Protein AF-A0A7S3C9I4-F1 (afdb_monomer)

Solvent-accessible surface area (backbone atoms only — not comparable to full-atom values): 15605 Å² total; per-residue (Å²): 110,70,69,63,50,53,54,54,49,58,60,54,76,64,60,83,75,79,54,75,60,57,63,51,52,52,49,52,51,54,49,52,49,49,53,49,52,52,53,46,49,57,58,53,70,69,51,86,83,74,76,85,68,88,78,73,89,72,88,67,82,63,91,88,49,62,46,83,73,80,54,86,83,58,37,64,58,43,77,75,47,86,50,69,74,57,36,81,54,50,62,53,38,50,64,55,55,51,51,28,50,52,38,35,51,53,53,52,49,52,44,51,51,40,47,74,75,73,32,88,49,51,78,37,49,70,32,48,62,56,29,55,46,24,52,51,33,26,60,46,8,50,58,45,40,52,53,27,60,70,43,73,63,39,62,69,60,42,54,24,51,29,48,62,17,42,52,30,41,34,42,51,42,22,48,39,53,48,49,55,53,48,30,60,72,72,28,46,92,76,51,45,65,64,84,32,55,54,44,42,50,51,50,42,52,51,49,51,49,27,43,33,69,39,23,16,26,50,56,14,38,56,34,41,46,29,47,23,52,24,41,47,24,48,67,60,57,57,55,69,83,80,31,49,94,84,45,45,65,59,54,48,52,53,38,50,51,51,20,53,51,38,34,49,51,32,61,45,54,46,43,50,50,54,50,48,57,58,51,53,50,62,56,54,68,71,74,105

Structure (mmCIF, N/CA/C/O backbone):
data_AF-A0A7S3C9I4-F1
#
_entry.id   AF-A0A7S3C9I4-F1
#
loop_
_atom_site.group_PDB
_atom_site.id
_atom_site.type_symbol
_atom_site.label_atom_id
_atom_site.label_alt_id
_atom_site.label_comp_id
_atom_site.label_asym_id
_atom_site.label_entity_id
_atom_site.label_seq_id
_atom_site.pdbx_PDB_ins_code
_atom_site.Cartn_x
_atom_site.Cartn_y
_atom_site.Cartn_z
_atom_site.occupancy
_atom_site.B_iso_or_equiv
_atom_site.auth_seq_id
_atom_site.auth_comp_id
_atom_site.auth_asym_id
_atom_site.auth_atom_id
_atom_site.pdbx_PDB_model_num
ATOM 1 N N . LEU A 1 1 ? -45.790 -23.220 0.152 1.00 51.06 1 LEU A N 1
ATOM 2 C CA . LEU A 1 1 ? -46.347 -22.692 -1.120 1.00 51.06 1 LEU A CA 1
ATOM 3 C C . LEU A 1 1 ? -47.281 -21.497 -0.903 1.00 51.06 1 LEU A C 1
ATOM 5 O O . LEU A 1 1 ? -47.009 -20.461 -1.491 1.00 51.06 1 LEU A O 1
ATOM 9 N N . LYS A 1 2 ? -48.281 -21.565 -0.008 1.00 53.03 2 LYS A N 1
ATOM 10 C CA . LYS A 1 2 ? -49.163 -20.423 0.329 1.00 53.03 2 LYS A CA 1
ATOM 11 C C . LYS A 1 2 ? -48.414 -19.192 0.892 1.00 53.03 2 LYS A C 1
ATOM 13 O O . LYS A 1 2 ? -48.570 -18.100 0.366 1.00 53.03 2 LYS A O 1
ATOM 18 N N . ALA A 1 3 ? -47.457 -19.403 1.803 1.00 5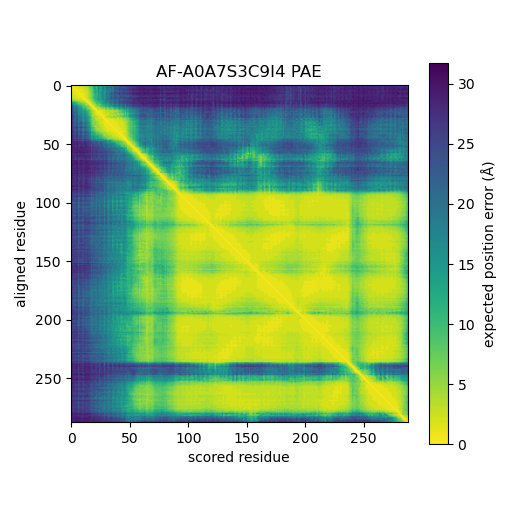0.97 3 ALA A N 1
ATOM 19 C CA . ALA A 1 3 ? -46.604 -18.333 2.350 1.00 50.97 3 ALA A CA 1
ATOM 20 C C . ALA A 1 3 ? -45.667 -17.664 1.314 1.00 50.97 3 ALA A C 1
ATOM 22 O O . ALA A 1 3 ? -45.357 -16.481 1.415 1.00 50.97 3 ALA A O 1
ATOM 23 N N . ALA A 1 4 ? -45.239 -18.399 0.279 1.00 50.09 4 ALA A N 1
ATOM 24 C CA . ALA A 1 4 ? -44.423 -17.838 -0.804 1.00 50.09 4 ALA A CA 1
ATOM 25 C C . ALA A 1 4 ? -45.262 -16.991 -1.777 1.00 50.09 4 ALA A C 1
ATOM 27 O O . ALA A 1 4 ? -44.740 -16.085 -2.423 1.00 50.09 4 ALA A O 1
ATOM 28 N N . TRP A 1 5 ? -46.565 -17.275 -1.864 1.00 63.97 5 TRP A N 1
ATOM 29 C CA . TRP A 1 5 ? -47.509 -16.510 -2.670 1.00 63.97 5 TRP A CA 1
ATOM 30 C C . TRP A 1 5 ? -47.945 -15.227 -1.949 1.00 63.97 5 TRP A C 1
ATOM 32 O O . TRP A 1 5 ? -47.942 -14.158 -2.552 1.00 63.97 5 TRP A O 1
ATOM 42 N N . GLU A 1 6 ? -48.184 -15.304 -0.637 1.00 66.38 6 GLU A N 1
ATOM 43 C CA . GLU A 1 6 ? -48.498 -14.145 0.215 1.00 66.38 6 GLU A CA 1
ATOM 44 C C . GLU A 1 6 ? -47.314 -13.160 0.308 1.00 66.38 6 GLU A C 1
ATOM 46 O O . GLU A 1 6 ? -47.509 -11.951 0.204 1.00 66.38 6 GLU A O 1
ATOM 51 N N . CYS A 1 7 ? -46.067 -13.651 0.349 1.00 53.28 7 CYS A N 1
ATOM 52 C CA . CYS A 1 7 ? -44.871 -12.798 0.289 1.00 53.28 7 CYS A CA 1
ATOM 53 C C . CYS A 1 7 ? -44.711 -12.083 -1.073 1.00 53.28 7 CYS A C 1
ATOM 55 O O . CYS A 1 7 ? -44.274 -10.934 -1.137 1.00 53.28 7 CYS A O 1
ATOM 57 N N . ARG A 1 8 ? -45.127 -12.722 -2.177 1.00 54.25 8 ARG A N 1
ATOM 58 C CA . ARG A 1 8 ? -45.105 -12.120 -3.525 1.00 54.25 8 ARG A CA 1
ATOM 59 C C . ARG A 1 8 ? -46.224 -11.101 -3.749 1.00 54.25 8 ARG A C 1
ATOM 61 O O . ARG A 1 8 ? -46.030 -10.177 -4.536 1.00 54.25 8 ARG A O 1
ATOM 68 N N . ALA A 1 9 ? -47.366 -11.267 -3.081 1.00 57.97 9 ALA A N 1
ATOM 69 C CA . ALA A 1 9 ? -48.469 -10.310 -3.106 1.00 57.97 9 ALA A CA 1
ATOM 70 C C . ALA A 1 9 ? -48.125 -9.044 -2.299 1.00 57.97 9 ALA A C 1
ATOM 72 O O . ALA A 1 9 ? -48.267 -7.940 -2.821 1.00 57.97 9 ALA A O 1
ATOM 73 N N . ALA A 1 10 ? -47.525 -9.200 -1.111 1.00 55.03 10 ALA A N 1
ATOM 74 C CA . ALA A 1 10 ? -47.060 -8.079 -0.287 1.00 55.03 10 ALA A CA 1
ATOM 75 C C . ALA A 1 10 ? -45.953 -7.241 -0.967 1.00 55.03 10 ALA A C 1
ATOM 77 O O . ALA A 1 10 ? -45.909 -6.021 -0.826 1.00 55.03 10 ALA A O 1
ATOM 78 N N . LEU A 1 11 ? -45.086 -7.871 -1.771 1.00 52.16 11 LEU A N 1
ATOM 79 C CA . LEU A 1 11 ? -44.064 -7.166 -2.561 1.00 52.16 11 LEU A CA 1
ATOM 80 C C . LEU A 1 11 ? -44.622 -6.444 -3.804 1.00 52.16 11 LEU A C 1
ATOM 82 O O . LEU A 1 11 ? -43.936 -5.584 -4.353 1.00 52.16 11 LEU A O 1
ATOM 86 N N . ARG A 1 12 ? -45.844 -6.765 -4.256 1.00 52.62 12 ARG A N 1
ATOM 87 C CA . ARG A 1 12 ? -46.514 -6.059 -5.365 1.00 52.62 12 ARG A CA 1
ATOM 88 C C . ARG A 1 12 ? -47.345 -4.868 -4.898 1.00 52.62 12 ARG A C 1
ATOM 90 O O . ARG A 1 12 ? -47.402 -3.885 -5.628 1.00 52.62 12 ARG A O 1
ATOM 97 N N . GLU A 1 13 ? -47.926 -4.916 -3.700 1.00 50.62 13 GLU A N 1
ATOM 98 C CA . GLU A 1 13 ? -48.642 -3.765 -3.121 1.00 50.62 13 GLU A CA 1
ATOM 99 C C . GLU A 1 13 ? -47.699 -2.636 -2.673 1.00 50.62 13 GLU A C 1
ATOM 101 O O . GLU A 1 13 ? -48.099 -1.476 -2.649 1.00 50.62 13 GLU A O 1
ATOM 106 N N . HIS A 1 14 ? -46.417 -2.935 -2.437 1.00 48.84 14 HIS A N 1
ATOM 107 C CA . HIS A 1 14 ? -45.359 -1.933 -2.235 1.00 48.84 14 HIS A CA 1
ATOM 108 C C . HIS A 1 14 ? -44.575 -1.586 -3.514 1.00 48.84 14 HIS A C 1
ATOM 110 O O . HIS A 1 14 ? -43.444 -1.093 -3.461 1.00 48.84 14 HIS A O 1
ATOM 116 N N . GLY A 1 15 ? -45.175 -1.827 -4.683 1.00 46.31 15 GLY A N 1
ATOM 117 C CA . GLY A 1 15 ? -44.656 -1.347 -5.955 1.00 46.31 15 GLY A CA 1
ATOM 118 C C . GLY A 1 15 ? -44.616 0.183 -6.008 1.00 46.31 15 GLY A C 1
ATOM 119 O O . GLY A 1 15 ? -45.597 0.851 -5.716 1.00 46.31 15 GLY A O 1
ATOM 120 N N . THR A 1 16 ? -43.464 0.697 -6.442 1.00 48.56 16 THR A N 1
ATOM 121 C CA . THR A 1 16 ? -43.188 2.078 -6.881 1.00 48.56 16 THR A CA 1
ATOM 122 C C . THR A 1 16 ? -42.970 3.152 -5.815 1.00 48.56 16 THR A C 1
ATOM 124 O O . THR A 1 16 ? -43.562 4.219 -5.866 1.00 48.56 16 THR A O 1
ATOM 127 N N . LEU A 1 17 ? -41.984 2.940 -4.944 1.00 46.75 17 LEU A N 1
ATOM 128 C CA . LEU A 1 17 ? -41.119 4.024 -4.454 1.00 46.75 17 LEU A CA 1
ATOM 129 C C . LEU A 1 17 ? -39.650 3.570 -4.516 1.00 46.75 17 LEU A C 1
ATOM 131 O O . LEU A 1 17 ? -38.905 3.633 -3.543 1.00 46.75 17 LEU A O 1
ATOM 135 N N . VAL A 1 18 ? -39.200 3.109 -5.691 1.00 49.69 18 VAL A N 1
ATOM 136 C CA . VAL A 1 18 ? -37.772 3.241 -6.010 1.00 49.69 18 VAL A CA 1
ATOM 137 C C . VAL A 1 18 ? -37.566 4.736 -6.193 1.00 49.69 18 VAL A C 1
ATOM 139 O O . VAL A 1 18 ? -37.950 5.300 -7.215 1.00 49.69 18 VAL A O 1
ATOM 142 N N . ALA A 1 19 ? -37.100 5.381 -5.124 1.00 50.28 19 ALA A N 1
ATOM 143 C CA . ALA A 1 19 ? -36.935 6.819 -5.052 1.00 50.28 19 ALA A CA 1
ATOM 144 C C . ALA A 1 19 ? -36.232 7.326 -6.329 1.00 50.28 19 ALA A C 1
ATOM 146 O O . ALA A 1 19 ? -35.161 6.805 -6.660 1.00 50.28 19 ALA A O 1
ATOM 147 N N . PRO A 1 20 ? -36.767 8.358 -7.011 1.00 50.12 20 PRO A N 1
ATOM 148 C CA . PRO A 1 20 ? -36.116 9.010 -8.155 1.00 50.12 20 PRO A CA 1
ATOM 149 C C . PRO A 1 20 ? -34.654 9.407 -7.876 1.00 50.12 20 PRO A C 1
ATOM 151 O O . PRO A 1 20 ? -33.852 9.560 -8.792 1.00 50.12 20 PRO A O 1
ATOM 154 N N . GLY A 1 21 ? -34.287 9.515 -6.594 1.00 49.75 21 GLY A N 1
ATOM 155 C CA . GLY A 1 21 ? -32.929 9.767 -6.137 1.00 49.75 21 GLY A CA 1
ATOM 156 C C . GLY A 1 21 ? -31.917 8.649 -6.407 1.00 49.75 21 GLY A C 1
ATOM 157 O O . GLY A 1 21 ? -30.752 8.972 -6.577 1.00 49.75 21 GLY A O 1
ATOM 158 N N . LEU A 1 22 ? -32.284 7.361 -6.491 1.00 42.56 22 LEU A N 1
ATOM 159 C CA . LEU A 1 22 ? -31.268 6.302 -6.655 1.00 42.56 22 LEU A CA 1
ATOM 160 C C . LEU A 1 22 ? -30.670 6.295 -8.070 1.00 42.56 22 LEU A C 1
ATOM 162 O O . LEU A 1 22 ? -29.460 6.153 -8.227 1.00 42.56 22 LEU A O 1
ATOM 166 N N . ALA A 1 23 ? -31.503 6.507 -9.093 1.00 50.88 23 ALA A N 1
ATOM 167 C CA . ALA A 1 23 ? -31.042 6.638 -10.474 1.00 50.88 23 ALA A CA 1
ATOM 168 C C . ALA A 1 23 ? -30.217 7.919 -10.672 1.00 50.88 23 ALA A C 1
ATOM 170 O O . ALA A 1 23 ? -29.171 7.862 -11.311 1.00 50.88 23 ALA A O 1
ATOM 171 N N . ALA A 1 24 ? -30.633 9.036 -10.060 1.00 48.31 24 ALA A N 1
ATOM 172 C CA . ALA A 1 24 ? -29.875 10.287 -10.072 1.00 48.31 24 ALA A CA 1
ATOM 173 C C . ALA A 1 24 ? -28.508 10.140 -9.378 1.00 48.31 24 ALA A C 1
ATOM 175 O O . ALA A 1 24 ? -27.490 10.523 -9.943 1.00 48.31 24 ALA A O 1
ATOM 176 N N . VAL A 1 25 ? -28.461 9.483 -8.211 1.00 50.75 25 VAL A N 1
ATOM 177 C CA . VAL A 1 25 ? -27.211 9.203 -7.483 1.00 50.75 25 VAL A CA 1
ATOM 178 C C . VAL A 1 25 ? -26.300 8.257 -8.273 1.00 50.75 25 VAL A C 1
ATOM 180 O O . VAL A 1 25 ? -25.092 8.470 -8.315 1.00 50.75 25 VAL A O 1
ATOM 183 N N . MET A 1 26 ? -26.838 7.225 -8.934 1.00 43.16 26 MET A N 1
ATOM 184 C CA . MET A 1 26 ? -26.022 6.348 -9.786 1.00 43.16 26 MET A CA 1
ATOM 185 C C . MET A 1 26 ? -25.507 7.067 -11.041 1.00 43.16 26 MET A C 1
ATOM 187 O O . MET A 1 26 ? -24.361 6.839 -11.433 1.00 43.16 26 MET A O 1
ATOM 191 N N . MET A 1 27 ? -26.307 7.959 -11.637 1.00 58.28 27 MET A N 1
ATOM 192 C CA . MET A 1 27 ? -25.869 8.814 -12.744 1.00 58.28 27 MET A CA 1
ATOM 193 C C . MET A 1 27 ? -24.712 9.724 -12.316 1.00 58.28 27 MET A C 1
ATOM 195 O O . MET A 1 27 ? -23.663 9.679 -12.960 1.00 58.28 27 MET A O 1
ATOM 199 N N . ASP A 1 28 ? -24.843 10.428 -11.188 1.00 67.12 28 ASP A N 1
ATOM 200 C CA . ASP A 1 28 ? -23.794 11.300 -10.637 1.00 67.12 28 ASP A CA 1
ATOM 201 C C . ASP A 1 28 ? -22.492 10.538 -10.372 1.00 67.12 28 ASP A C 1
ATOM 203 O O . ASP A 1 28 ? -21.405 10.997 -10.724 1.00 67.12 28 ASP A O 1
ATOM 207 N N . VAL A 1 29 ? -22.579 9.327 -9.812 1.00 50.62 29 VAL A N 1
ATOM 208 C CA . VAL A 1 29 ? -21.395 8.491 -9.564 1.00 50.62 29 VAL A CA 1
ATOM 209 C C . VAL A 1 29 ? -20.727 8.073 -10.877 1.00 50.62 29 VAL A C 1
ATOM 211 O O . VAL A 1 29 ? -19.501 8.127 -10.985 1.00 50.62 29 VAL A O 1
ATOM 214 N N . THR A 1 30 ? -21.496 7.686 -11.901 1.00 55.47 30 THR A N 1
ATOM 215 C CA . THR A 1 30 ? -20.919 7.311 -13.206 1.00 55.47 30 THR A CA 1
ATOM 216 C C . THR A 1 30 ? -20.325 8.491 -13.972 1.00 55.47 30 THR A C 1
ATOM 218 O O . THR A 1 30 ? -19.357 8.312 -14.717 1.00 55.47 30 THR A O 1
ATOM 221 N N . GLU A 1 31 ? -20.875 9.691 -13.814 1.00 66.88 31 GLU A N 1
ATOM 222 C CA . GLU A 1 31 ? -20.357 10.907 -14.435 1.00 66.88 31 GLU A CA 1
ATOM 223 C C . GLU A 1 31 ? -19.096 11.405 -13.718 1.00 66.88 31 GLU A C 1
ATOM 225 O O . GLU A 1 31 ? -18.082 11.650 -14.373 1.00 66.88 31 GLU A O 1
ATOM 230 N N . ALA A 1 32 ? -19.083 11.390 -12.381 1.00 55.00 32 ALA A N 1
ATOM 231 C CA . ALA A 1 32 ? -17.894 11.660 -11.573 1.00 55.00 32 ALA A CA 1
ATOM 232 C C . ALA A 1 32 ? -16.757 10.662 -11.854 1.00 55.00 32 ALA A C 1
ATOM 234 O O . ALA A 1 32 ? -15.591 11.051 -11.982 1.00 55.00 32 ALA A O 1
ATOM 235 N N . ALA A 1 33 ? -17.082 9.374 -12.013 1.00 47.84 33 ALA A N 1
ATOM 236 C CA . ALA A 1 33 ? -16.116 8.348 -12.393 1.00 47.84 33 ALA A CA 1
ATOM 237 C C . ALA A 1 33 ? -15.554 8.589 -13.802 1.00 47.84 33 ALA A C 1
ATOM 239 O O . ALA A 1 33 ? -14.340 8.514 -13.995 1.00 47.84 33 ALA A O 1
ATOM 240 N N . ARG A 1 34 ? -16.398 8.943 -14.784 1.00 59.09 34 ARG A N 1
ATOM 241 C CA . ARG A 1 34 ? -15.948 9.293 -16.144 1.00 59.09 34 ARG A CA 1
ATOM 242 C C . ARG A 1 34 ? -15.064 10.538 -16.161 1.00 59.09 34 ARG A C 1
ATOM 244 O O . ARG A 1 34 ? -14.016 10.509 -16.801 1.00 59.09 34 ARG A O 1
ATOM 251 N N . ALA A 1 35 ? -15.442 11.592 -15.440 1.00 63.91 35 ALA A N 1
ATOM 252 C CA . ALA A 1 35 ? -14.654 12.818 -15.330 1.00 63.91 35 ALA A CA 1
ATOM 253 C C . ALA A 1 35 ? -13.288 12.550 -14.681 1.00 63.91 35 ALA A C 1
ATOM 255 O O . ALA A 1 35 ? -12.258 13.014 -15.171 1.00 63.91 35 ALA A O 1
ATOM 256 N N . THR A 1 36 ? -13.263 11.719 -13.638 1.00 55.59 36 THR A N 1
ATOM 257 C CA . THR A 1 36 ? -12.028 11.303 -12.967 1.00 55.59 36 THR A CA 1
ATOM 258 C C . THR A 1 36 ? -11.151 10.470 -13.903 1.00 55.59 36 THR A C 1
ATOM 260 O O . THR A 1 36 ? -9.968 10.755 -14.040 1.00 55.59 36 THR A O 1
ATOM 263 N N . MET A 1 37 ? -11.716 9.500 -14.626 1.00 51.31 37 MET A N 1
ATOM 264 C CA . MET A 1 37 ? -10.983 8.705 -15.620 1.00 51.31 37 MET A CA 1
ATOM 265 C C . MET A 1 37 ? -10.433 9.559 -16.769 1.00 51.31 37 MET A C 1
ATOM 267 O O . MET A 1 37 ? -9.322 9.313 -17.235 1.00 51.31 37 MET A O 1
ATOM 271 N N . ALA A 1 38 ? -11.165 10.584 -17.211 1.00 63.91 38 ALA A N 1
ATOM 272 C CA . ALA A 1 38 ? -10.693 11.531 -18.219 1.00 63.91 38 ALA A CA 1
ATOM 273 C C . ALA A 1 38 ? -9.540 12.406 -17.696 1.00 63.91 38 ALA A C 1
ATOM 275 O O . ALA A 1 38 ? -8.531 12.568 -18.384 1.00 63.91 38 ALA A O 1
ATOM 276 N N . ALA A 1 39 ? -9.642 12.910 -16.462 1.00 62.59 39 ALA A N 1
ATOM 277 C CA . ALA A 1 39 ? -8.569 13.663 -15.814 1.00 62.59 39 ALA A CA 1
ATOM 278 C C . ALA A 1 39 ? -7.311 12.800 -15.626 1.00 62.59 39 ALA A C 1
ATOM 280 O O . ALA A 1 39 ? -6.207 13.218 -15.974 1.00 62.59 39 ALA A O 1
ATOM 281 N N . LEU A 1 40 ? -7.486 11.559 -15.169 1.00 52.31 40 LEU A N 1
ATOM 282 C CA . LEU A 1 40 ? -6.410 10.581 -15.040 1.00 52.31 40 LEU A CA 1
ATOM 283 C C . LEU A 1 40 ? -5.777 10.251 -16.388 1.00 52.31 40 LEU A C 1
ATOM 285 O O . LEU A 1 40 ? -4.559 10.190 -16.478 1.00 52.31 40 LEU A O 1
ATOM 289 N N . ARG A 1 41 ? -6.568 10.092 -17.454 1.00 58.97 41 ARG A N 1
ATOM 290 C CA . ARG A 1 41 ? -6.046 9.858 -18.807 1.00 58.97 41 ARG A CA 1
ATOM 291 C C . ARG A 1 41 ? -5.125 10.990 -19.261 1.00 58.97 41 ARG A C 1
ATOM 293 O O . ARG A 1 41 ? -4.080 10.704 -19.834 1.00 58.97 41 ARG A O 1
ATOM 300 N N . ASN A 1 42 ? -5.478 12.242 -18.978 1.00 66.00 42 ASN A N 1
ATOM 301 C CA . ASN A 1 42 ? -4.630 13.393 -19.294 1.00 66.00 42 ASN A CA 1
ATOM 302 C C . ASN A 1 42 ? -3.352 13.410 -18.445 1.00 66.00 42 ASN A C 1
ATOM 304 O O . ASN A 1 42 ? -2.276 13.658 -18.977 1.00 66.00 42 ASN A O 1
ATOM 308 N N . ILE A 1 43 ? -3.441 13.076 -17.154 1.00 55.22 43 ILE A N 1
ATOM 309 C CA . ILE A 1 43 ? -2.269 12.952 -16.271 1.00 55.22 43 ILE A CA 1
ATOM 310 C C . ILE A 1 43 ? -1.344 11.820 -16.745 1.00 55.22 43 ILE A C 1
ATOM 312 O O . ILE A 1 43 ? -0.132 11.998 -16.825 1.00 55.22 43 ILE A O 1
ATOM 316 N N . PHE A 1 44 ? -1.903 10.668 -17.113 1.00 47.50 44 PHE A N 1
ATOM 317 C CA . PHE A 1 44 ? -1.138 9.515 -17.583 1.00 47.50 44 PHE A CA 1
ATOM 318 C C . PHE A 1 44 ? -0.550 9.723 -18.978 1.00 47.50 44 PHE A C 1
ATOM 320 O O . PHE A 1 44 ? 0.532 9.214 -19.248 1.00 47.50 44 PHE A O 1
ATOM 327 N N . ALA A 1 45 ? -1.197 10.510 -19.841 1.00 56.03 45 ALA A N 1
ATOM 328 C CA . ALA A 1 45 ? -0.634 10.905 -21.131 1.00 56.03 45 ALA A CA 1
ATOM 329 C C . ALA A 1 45 ? 0.612 11.803 -20.993 1.00 56.03 45 ALA A C 1
ATOM 331 O O . ALA A 1 45 ? 1.424 11.857 -21.911 1.00 56.03 45 ALA A O 1
ATOM 332 N N . LEU A 1 46 ? 0.787 12.477 -19.850 1.00 47.97 46 LEU A N 1
ATOM 333 C CA . LEU A 1 46 ? 1.970 13.294 -19.556 1.00 47.97 46 LEU A CA 1
ATOM 334 C C . LEU A 1 46 ? 3.157 12.475 -19.024 1.00 47.97 46 LEU A C 1
ATOM 336 O O . LEU A 1 46 ? 4.264 13.008 -18.924 1.00 47.97 46 LEU A O 1
ATOM 340 N N . LEU A 1 47 ? 2.961 11.197 -18.682 1.00 42.50 47 LEU A N 1
ATOM 341 C CA . LEU A 1 47 ? 4.042 10.315 -18.253 1.00 42.50 47 LEU A CA 1
ATOM 342 C C . LEU A 1 47 ? 4.629 9.609 -19.483 1.00 42.50 47 LEU A C 1
ATOM 344 O O . LEU A 1 47 ? 3.950 8.774 -20.080 1.00 42.50 47 LEU A O 1
ATOM 348 N N . PRO A 1 48 ? 5.882 9.897 -19.880 1.00 42.72 48 PRO A N 1
ATOM 349 C CA . PRO A 1 48 ? 6.485 9.238 -21.028 1.00 42.72 48 PRO A CA 1
ATOM 350 C C . PRO A 1 48 ? 6.558 7.723 -20.785 1.00 42.72 48 PRO A C 1
ATOM 352 O O . PRO A 1 48 ? 7.171 7.242 -19.824 1.00 42.72 48 PRO A O 1
ATOM 355 N N . TYR A 1 49 ? 5.898 6.967 -21.660 1.00 41.16 49 TYR A N 1
ATOM 356 C CA . TYR A 1 49 ? 6.075 5.528 -21.803 1.00 41.16 49 TYR A CA 1
ATOM 357 C C . TYR A 1 49 ? 7.238 5.320 -22.775 1.00 41.16 49 TYR A C 1
ATOM 359 O O . TYR A 1 49 ? 7.061 5.411 -23.988 1.00 41.16 49 TYR A O 1
ATOM 367 N N . ARG A 1 50 ? 8.451 5.142 -22.242 1.00 43.94 50 ARG A N 1
ATOM 368 C CA . ARG A 1 50 ? 9.612 4.740 -23.041 1.00 43.94 50 ARG A CA 1
ATOM 369 C C . ARG A 1 50 ? 9.587 3.215 -23.121 1.00 43.94 50 ARG A C 1
ATOM 371 O O . ARG A 1 50 ? 9.529 2.564 -22.079 1.00 43.94 50 ARG A O 1
ATOM 378 N N . LEU A 1 51 ? 9.566 2.669 -24.337 1.00 43.09 51 LEU A N 1
ATOM 379 C CA . LEU A 1 51 ? 9.891 1.260 -24.563 1.00 43.09 51 LEU A CA 1
ATOM 380 C C . LEU A 1 51 ? 11.308 1.041 -24.021 1.00 43.09 51 LEU A C 1
ATOM 382 O O . LEU A 1 51 ? 12.164 1.898 -24.236 1.00 43.09 51 LEU A O 1
ATOM 386 N N . ALA A 1 52 ? 11.509 -0.029 -23.253 1.00 43.50 52 ALA A N 1
ATOM 387 C CA . ALA A 1 52 ? 12.799 -0.340 -22.651 1.00 43.50 52 ALA A CA 1
ATOM 388 C C . ALA A 1 52 ? 13.868 -0.411 -23.755 1.00 43.50 52 ALA A C 1
ATOM 390 O O . ALA A 1 52 ? 13.804 -1.274 -24.628 1.00 43.50 52 ALA A O 1
ATOM 391 N N . GLU A 1 53 ? 14.798 0.545 -23.754 1.00 45.78 53 GLU A N 1
ATOM 392 C CA . GLU A 1 53 ? 16.065 0.420 -24.478 1.00 45.78 53 GLU A CA 1
ATOM 393 C C . GLU A 1 53 ? 16.857 -0.747 -23.862 1.00 45.78 53 GLU A C 1
ATOM 395 O O . GLU A 1 53 ? 16.596 -1.122 -22.716 1.00 45.78 53 GLU A O 1
ATOM 400 N N . GLU A 1 54 ? 17.774 -1.347 -24.632 1.00 47.62 54 GLU A N 1
ATOM 401 C CA . GLU A 1 54 ? 18.578 -2.502 -24.204 1.00 47.62 54 GLU A CA 1
ATOM 402 C C . GLU A 1 54 ? 19.136 -2.305 -22.786 1.00 47.62 54 GLU A C 1
ATOM 404 O O . GLU A 1 54 ? 19.806 -1.310 -22.498 1.00 47.62 54 GLU A O 1
ATOM 409 N N . GLU A 1 55 ? 18.816 -3.242 -21.886 1.00 52.34 55 GLU A N 1
ATOM 410 C CA . GLU A 1 55 ? 19.220 -3.149 -20.486 1.00 52.34 55 GLU A CA 1
ATOM 411 C C . GLU A 1 55 ? 20.753 -3.189 -20.364 1.00 52.34 55 GLU A C 1
ATOM 413 O O . GLU A 1 55 ? 21.396 -4.071 -20.946 1.00 52.34 55 GLU A O 1
ATOM 418 N N . PRO A 1 56 ? 21.365 -2.283 -19.584 1.00 51.72 56 PRO A N 1
ATOM 419 C CA . PRO A 1 56 ? 22.788 -2.358 -19.296 1.00 51.72 56 PRO A CA 1
ATOM 420 C C . PRO A 1 56 ? 23.119 -3.630 -18.485 1.00 51.72 56 PRO A C 1
ATOM 422 O O . PRO A 1 56 ? 22.246 -4.242 -17.859 1.00 51.72 56 PRO A O 1
ATOM 425 N N . PRO A 1 57 ? 24.392 -4.062 -18.477 1.00 53.88 57 PRO A N 1
ATOM 426 C CA . PRO A 1 57 ? 24.810 -5.270 -17.774 1.00 53.88 57 PRO A CA 1
ATOM 427 C C . PRO A 1 57 ? 24.524 -5.176 -16.266 1.00 53.88 57 PRO A C 1
ATOM 429 O O . PRO A 1 57 ? 25.058 -4.321 -15.561 1.00 53.88 57 PRO A O 1
ATOM 432 N N . ARG A 1 58 ? 23.687 -6.096 -15.771 1.00 55.38 58 ARG A N 1
ATOM 433 C CA . ARG A 1 58 ? 23.184 -6.132 -14.389 1.00 55.38 58 ARG A CA 1
ATOM 434 C C . ARG A 1 58 ? 24.314 -6.427 -13.385 1.00 55.38 58 ARG A C 1
ATOM 436 O O . ARG A 1 58 ? 24.969 -7.463 -13.488 1.00 55.38 58 ARG A O 1
ATOM 443 N N . LYS A 1 59 ? 24.500 -5.569 -12.368 1.00 60.53 59 LYS A N 1
ATOM 444 C CA . LYS A 1 59 ? 25.446 -5.809 -11.250 1.00 60.53 59 LYS A CA 1
ATOM 445 C C . LYS A 1 59 ? 24.948 -6.884 -10.277 1.00 60.53 59 LYS A C 1
ATOM 447 O O . LYS A 1 59 ? 25.750 -7.658 -9.758 1.00 60.53 59 LYS A O 1
ATOM 452 N N . TYR A 1 60 ? 23.635 -6.958 -10.046 1.00 58.44 60 TYR A N 1
ATOM 453 C CA . TYR A 1 60 ? 22.996 -7.995 -9.234 1.00 58.44 60 TYR A CA 1
ATOM 454 C C . TYR A 1 60 ? 21.880 -8.690 -10.025 1.00 58.44 60 TYR A C 1
ATOM 456 O O . TYR A 1 60 ? 20.871 -8.079 -10.379 1.00 58.44 60 TYR A O 1
ATOM 464 N N . TRP A 1 61 ? 22.061 -9.987 -10.286 1.00 59.22 61 TRP A N 1
ATOM 465 C CA . TRP A 1 61 ? 21.082 -10.846 -10.950 1.00 59.22 61 TRP A CA 1
ATOM 466 C C . TRP A 1 61 ? 20.380 -11.737 -9.925 1.00 59.22 61 TRP A C 1
ATOM 468 O O . TRP A 1 61 ? 21.025 -12.562 -9.278 1.00 59.22 61 TRP A O 1
ATOM 478 N N . ASP A 1 62 ? 19.057 -11.604 -9.808 1.00 63.50 62 ASP A N 1
ATOM 479 C CA . ASP A 1 62 ? 18.235 -12.579 -9.093 1.00 63.50 62 ASP A CA 1
ATOM 480 C C . ASP A 1 62 ? 17.529 -13.498 -10.107 1.00 63.50 62 ASP A C 1
ATOM 482 O O . ASP A 1 62 ? 16.574 -13.065 -10.761 1.00 63.50 62 ASP A O 1
ATOM 486 N N . PRO A 1 63 ? 17.956 -14.768 -10.246 1.00 57.31 63 PRO A N 1
ATOM 487 C CA . PRO A 1 63 ? 17.367 -15.704 -11.203 1.00 57.31 63 PRO A CA 1
ATOM 488 C C . PRO A 1 63 ? 15.917 -16.080 -10.869 1.00 57.31 63 PRO A C 1
ATOM 490 O O . PRO A 1 63 ? 15.229 -16.656 -11.706 1.00 57.31 63 PRO A O 1
ATOM 493 N N . THR A 1 64 ? 15.438 -15.770 -9.662 1.00 63.53 64 THR A N 1
ATOM 494 C CA . THR A 1 64 ? 14.074 -16.088 -9.220 1.00 63.53 64 THR A CA 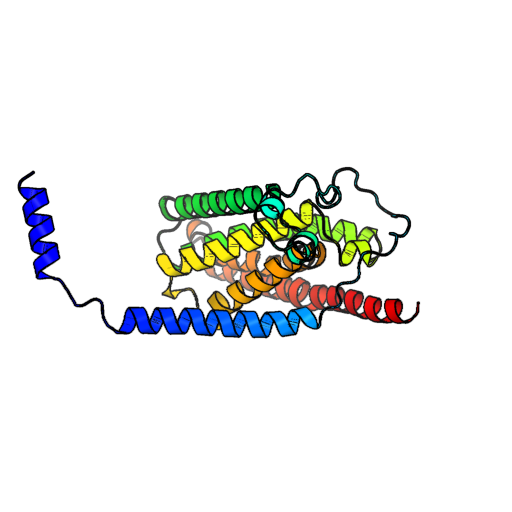1
ATOM 495 C C . THR A 1 64 ? 13.063 -14.974 -9.512 1.00 63.53 64 THR A C 1
ATOM 497 O O . THR A 1 64 ? 11.859 -15.171 -9.334 1.00 63.53 64 THR A O 1
ATOM 500 N N . GLU A 1 65 ? 13.519 -13.811 -9.995 1.00 66.25 65 GLU A N 1
ATOM 501 C CA . GLU A 1 65 ? 12.685 -12.636 -10.271 1.00 66.25 65 GLU A CA 1
ATOM 502 C C . GLU A 1 65 ? 12.538 -12.330 -11.764 1.00 66.25 65 GLU A C 1
ATOM 504 O O . GLU A 1 65 ? 12.652 -11.171 -12.168 1.00 66.25 65 GLU A O 1
ATOM 509 N N . SER A 1 66 ? 12.213 -13.329 -12.594 1.00 59.84 66 SER A N 1
ATOM 510 C CA . SER A 1 66 ? 11.711 -12.995 -13.928 1.00 59.84 66 SER A CA 1
ATOM 511 C C . SER A 1 66 ? 10.426 -12.177 -13.777 1.00 59.84 66 SER A C 1
ATOM 513 O O . SER A 1 66 ? 9.479 -12.541 -13.061 1.00 59.84 66 SER A O 1
ATOM 515 N N . THR A 1 67 ? 10.404 -11.005 -14.402 1.00 54.50 67 THR A N 1
ATOM 516 C CA . THR A 1 67 ? 9.157 -10.320 -14.690 1.00 54.50 67 THR A CA 1
ATOM 517 C C . THR A 1 67 ? 8.416 -11.248 -15.630 1.00 54.50 67 THR A C 1
ATOM 519 O O . THR A 1 67 ? 8.785 -11.354 -16.789 1.00 54.50 67 THR A O 1
ATOM 522 N N . GLY A 1 68 ? 7.382 -11.950 -15.158 1.00 48.41 68 GLY A N 1
ATOM 523 C CA . GLY A 1 68 ? 6.502 -12.783 -16.000 1.00 48.41 68 GLY A CA 1
ATOM 524 C C . GLY A 1 68 ? 5.740 -11.989 -17.073 1.00 48.41 68 GLY A C 1
ATOM 525 O O . GLY A 1 68 ? 4.631 -12.353 -17.441 1.00 48.41 68 GLY A O 1
ATOM 526 N N . CYS A 1 69 ? 6.285 -10.848 -17.495 1.00 52.44 69 CYS A N 1
ATOM 527 C CA . CYS A 1 69 ? 5.848 -10.033 -18.599 1.00 52.44 69 CYS A CA 1
ATOM 528 C C . CYS A 1 69 ? 6.663 -10.264 -19.881 1.00 52.44 69 CYS A C 1
ATOM 530 O O . CYS A 1 69 ? 6.231 -9.789 -20.931 1.00 52.44 69 CYS A O 1
ATOM 532 N N . ASP A 1 70 ? 7.788 -10.981 -19.805 1.00 53.84 70 ASP A N 1
ATOM 533 C CA . ASP A 1 70 ? 8.693 -11.178 -20.945 1.00 53.84 70 ASP A CA 1
ATOM 534 C C . ASP A 1 70 ? 8.135 -12.192 -21.966 1.00 53.84 70 ASP A C 1
ATOM 536 O O . ASP A 1 70 ? 8.417 -12.084 -23.158 1.00 53.84 70 ASP A O 1
ATOM 540 N N . ASP A 1 71 ? 7.248 -13.101 -21.540 1.00 52.81 71 ASP A N 1
ATOM 541 C CA . ASP A 1 71 ? 6.578 -14.065 -22.416 1.00 52.81 71 ASP A CA 1
ATOM 542 C C . ASP A 1 71 ? 5.124 -13.658 -22.707 1.00 52.81 71 ASP A C 1
ATOM 544 O O . ASP A 1 71 ? 4.220 -13.768 -21.875 1.00 52.81 71 ASP A O 1
ATOM 548 N N . ALA A 1 72 ? 4.860 -13.240 -23.949 1.00 49.97 72 ALA A N 1
ATOM 549 C CA . ALA A 1 72 ? 3.531 -12.871 -24.458 1.00 49.97 72 ALA A CA 1
ATOM 550 C C . ALA A 1 72 ? 2.454 -13.980 -24.326 1.00 49.97 72 ALA A C 1
ATOM 552 O O . ALA A 1 72 ? 1.266 -13.722 -24.545 1.00 49.97 72 ALA A O 1
ATOM 553 N N . GLY A 1 73 ? 2.847 -15.209 -23.976 1.00 51.41 73 GLY A N 1
ATOM 554 C CA . GLY A 1 73 ? 1.966 -16.367 -23.816 1.00 51.41 73 GLY A CA 1
ATOM 555 C C . GLY A 1 73 ? 1.090 -16.358 -22.556 1.00 51.41 73 GLY A C 1
ATOM 556 O O . GLY A 1 73 ? 0.002 -16.936 -22.589 1.00 51.41 73 GLY A O 1
ATOM 557 N N . ASP A 1 74 ? 1.493 -15.660 -21.489 1.00 51.69 74 ASP A N 1
ATOM 558 C CA . ASP A 1 74 ? 0.872 -15.789 -20.154 1.00 51.69 74 ASP A CA 1
ATOM 559 C C . ASP A 1 74 ? -0.339 -14.863 -19.911 1.00 51.69 74 ASP A C 1
ATOM 561 O O . ASP A 1 74 ? -1.000 -14.890 -18.861 1.00 51.69 74 ASP A O 1
ATOM 565 N N . TYR A 1 75 ? -0.695 -14.046 -20.901 1.00 55.38 75 TYR A N 1
ATOM 566 C CA . TYR A 1 75 ? -1.732 -13.031 -20.763 1.00 55.38 75 TYR A CA 1
ATOM 567 C C . TYR A 1 75 ? -3.110 -13.519 -21.231 1.00 55.38 75 TYR A C 1
ATOM 569 O O . TYR A 1 75 ? -3.557 -13.275 -22.354 1.00 55.38 75 TYR A O 1
ATOM 577 N N . VAL A 1 76 ? -3.841 -14.178 -20.334 1.00 53.38 76 VAL A N 1
ATOM 578 C CA . VAL A 1 76 ? -5.203 -14.678 -20.609 1.00 53.38 76 VAL A CA 1
ATOM 579 C C . VAL A 1 76 ? -6.198 -13.541 -20.890 1.00 53.38 76 VAL A C 1
ATOM 581 O O . VAL A 1 76 ? -7.036 -13.658 -21.785 1.00 53.38 76 VAL A O 1
ATOM 584 N N . LEU A 1 77 ? -6.073 -12.406 -20.192 1.00 52.00 77 LEU A N 1
ATOM 585 C CA . LEU A 1 77 ? -6.943 -11.235 -20.374 1.00 52.00 77 LEU A CA 1
ATOM 586 C C . LEU A 1 77 ? -6.751 -10.550 -21.733 1.00 52.00 77 LEU A C 1
ATOM 588 O O . LEU A 1 77 ? -7.716 -10.032 -22.299 1.00 52.00 77 LEU A O 1
ATOM 592 N N . LEU A 1 78 ? -5.536 -10.597 -22.292 1.00 51.69 78 LEU A N 1
ATOM 593 C CA . LEU A 1 78 ? -5.236 -10.012 -23.599 1.00 51.69 78 LEU A CA 1
ATOM 594 C C . LEU A 1 78 ? -6.121 -10.622 -24.698 1.00 51.69 78 LEU A C 1
ATOM 596 O O . LEU A 1 78 ? -6.517 -9.916 -25.622 1.00 51.69 78 LEU A O 1
ATOM 600 N N . ARG A 1 79 ? -6.508 -11.902 -24.589 1.00 52.81 79 ARG A N 1
ATOM 601 C CA . ARG A 1 79 ? -7.361 -12.559 -25.597 1.00 52.81 79 ARG A CA 1
ATOM 602 C C . ARG A 1 79 ? -8.773 -11.975 -25.675 1.00 52.81 79 ARG A C 1
ATOM 604 O O . ARG A 1 79 ? -9.349 -11.986 -26.758 1.00 52.81 79 ARG A O 1
ATOM 611 N N . LEU A 1 80 ? -9.294 -11.431 -24.573 1.00 55.69 80 LEU A N 1
ATOM 612 C CA . LEU A 1 80 ? -10.635 -10.835 -24.501 1.00 55.69 80 LEU A CA 1
ATOM 613 C C . LEU A 1 80 ? -10.664 -9.370 -24.954 1.00 55.69 80 LEU A C 1
ATOM 615 O O . LEU A 1 80 ? -11.713 -8.862 -25.346 1.00 55.69 80 LEU A O 1
ATOM 619 N N . VAL A 1 81 ? -9.518 -8.687 -24.933 1.00 61.44 81 VAL A N 1
ATOM 620 C CA . VAL A 1 81 ? -9.408 -7.315 -25.426 1.00 61.44 81 VAL A CA 1
ATOM 621 C C . VAL A 1 81 ? -9.250 -7.351 -26.945 1.00 61.44 81 VAL A C 1
ATOM 623 O O . VAL A 1 81 ? -8.201 -7.726 -27.472 1.00 61.44 81 VAL A O 1
ATOM 626 N N . ALA A 1 82 ? -10.315 -6.967 -27.652 1.00 58.91 82 ALA A N 1
ATOM 627 C CA . ALA A 1 82 ? -10.353 -6.927 -29.115 1.00 58.91 82 ALA A CA 1
ATOM 628 C C . ALA A 1 82 ? -9.411 -5.867 -29.716 1.00 58.91 82 ALA A C 1
ATOM 630 O O . ALA A 1 82 ? -9.030 -5.975 -30.877 1.00 58.91 82 ALA A O 1
ATOM 631 N N . ASN A 1 83 ? -9.033 -4.848 -28.936 1.00 70.12 83 ASN A N 1
ATOM 632 C CA . ASN A 1 83 ? -8.166 -3.774 -29.404 1.00 70.12 83 ASN A CA 1
ATOM 633 C C . ASN A 1 83 ? -6.671 -4.151 -29.235 1.00 70.12 83 ASN A C 1
ATOM 635 O O . ASN A 1 83 ? -6.205 -4.287 -28.097 1.00 70.12 83 ASN A O 1
ATOM 639 N N . PRO A 1 84 ? -5.908 -4.292 -30.336 1.00 66.38 84 PRO A N 1
ATOM 640 C CA . PRO A 1 84 ? -4.500 -4.688 -30.302 1.00 66.38 84 PRO A CA 1
ATOM 641 C C . PRO A 1 84 ? -3.581 -3.655 -29.626 1.00 66.38 84 PRO A C 1
ATOM 643 O O . PRO A 1 84 ? -2.586 -4.049 -29.023 1.00 66.38 84 PRO A O 1
ATOM 646 N N . ASP A 1 85 ? -3.932 -2.365 -29.624 1.00 65.88 85 ASP A N 1
ATOM 647 C CA . ASP A 1 85 ? -3.153 -1.329 -28.924 1.00 65.88 85 ASP A CA 1
ATOM 648 C C . ASP A 1 85 ? -3.334 -1.390 -27.405 1.00 65.88 85 ASP A C 1
ATOM 650 O O . ASP A 1 85 ? -2.436 -1.041 -26.643 1.00 65.88 85 ASP A O 1
ATOM 654 N N . LEU A 1 86 ? -4.506 -1.824 -26.937 1.00 62.03 86 LEU A N 1
ATOM 655 C CA . LEU A 1 86 ? -4.730 -2.063 -25.511 1.00 62.03 86 LEU A CA 1
ATOM 656 C C . LEU A 1 86 ? -4.078 -3.368 -25.057 1.00 62.03 86 LEU A C 1
ATOM 658 O O . LEU A 1 86 ? -3.622 -3.433 -23.919 1.00 62.03 86 LEU A O 1
ATOM 662 N N . ARG A 1 87 ? -3.987 -4.376 -25.937 1.00 59.97 87 ARG A N 1
ATOM 663 C CA . ARG A 1 87 ? -3.245 -5.613 -25.653 1.00 59.97 87 ARG A CA 1
ATOM 664 C C . ARG A 1 87 ? -1.808 -5.325 -25.261 1.00 59.97 87 ARG A C 1
ATOM 666 O O . ARG A 1 87 ? -1.375 -5.745 -24.199 1.00 59.97 87 ARG A O 1
ATOM 673 N N . THR A 1 88 ? -1.088 -4.597 -26.105 1.00 58.25 88 THR A N 1
ATOM 674 C CA . THR A 1 88 ? 0.342 -4.328 -25.907 1.00 58.25 88 THR A CA 1
ATOM 675 C C . THR A 1 88 ? 0.620 -3.434 -24.700 1.00 58.25 88 THR A C 1
ATOM 677 O O . THR A 1 88 ? 1.734 -3.426 -24.192 1.00 58.25 88 THR A O 1
ATOM 680 N N . ARG A 1 89 ? -0.387 -2.698 -24.213 1.00 61.78 89 ARG A N 1
ATOM 681 C CA . ARG A 1 89 ? -0.258 -1.765 -23.084 1.00 61.78 89 ARG A CA 1
ATOM 682 C C . ARG A 1 89 ? -0.691 -2.339 -21.736 1.00 61.78 89 ARG A C 1
ATOM 684 O O . ARG A 1 89 ? -0.361 -1.749 -20.712 1.00 61.78 89 ARG A O 1
ATOM 691 N N . LEU A 1 90 ? -1.456 -3.431 -21.709 1.00 64.38 90 LEU A N 1
ATOM 692 C CA . LEU A 1 90 ? -1.992 -4.013 -20.477 1.00 64.38 90 LEU A CA 1
ATOM 693 C C . LEU A 1 90 ? -1.136 -5.193 -20.009 1.00 64.38 90 LEU A C 1
ATOM 695 O O . LEU A 1 90 ? -1.443 -6.344 -20.306 1.00 64.38 90 LEU A O 1
ATOM 699 N N . CYS A 1 91 ? -0.117 -4.925 -19.189 1.00 68.00 91 CYS A N 1
ATOM 700 C CA . CYS A 1 91 ? 0.650 -5.971 -18.502 1.00 68.00 91 CYS A CA 1
ATOM 701 C C . CYS A 1 91 ? -0.121 -6.541 -17.292 1.00 68.00 91 CYS A C 1
ATOM 703 O O . CYS A 1 91 ? 0.323 -6.428 -16.149 1.00 68.00 91 CYS A O 1
ATOM 705 N N . LEU A 1 92 ? -1.308 -7.110 -17.528 1.00 78.62 92 LEU A N 1
ATOM 706 C CA . LEU A 1 92 ? -2.127 -7.807 -16.528 1.00 78.62 92 LEU A CA 1
ATOM 707 C C . LEU A 1 92 ? -2.194 -9.294 -16.881 1.00 78.62 92 LEU A C 1
ATOM 709 O O . LEU A 1 92 ? -2.881 -9.702 -17.820 1.00 78.62 92 LEU A O 1
ATOM 713 N N . SER A 1 93 ? -1.467 -10.103 -16.121 1.00 82.19 93 SER A N 1
ATOM 714 C CA . SER A 1 93 ? -1.438 -11.557 -16.274 1.00 82.19 93 SER A CA 1
ATOM 715 C C . SER A 1 93 ? -2.578 -12.222 -15.493 1.00 82.19 93 SER A C 1
ATOM 717 O O . SER A 1 93 ? -3.141 -11.646 -14.556 1.00 82.19 93 SER A O 1
ATOM 719 N N . LEU A 1 94 ? -2.906 -13.476 -15.834 1.00 82.06 94 LEU A N 1
ATOM 720 C CA . LEU A 1 94 ? -3.817 -14.284 -15.008 1.00 82.06 94 LEU A CA 1
ATOM 721 C C . LEU A 1 94 ? -3.270 -14.441 -13.580 1.00 82.06 94 LEU A C 1
ATOM 723 O O . LEU A 1 94 ? -4.034 -14.432 -12.616 1.00 82.06 94 LEU A O 1
ATOM 727 N N . TRP A 1 95 ? -1.946 -14.534 -13.450 1.00 85.88 95 TRP A N 1
ATOM 728 C CA . TRP A 1 95 ? -1.261 -14.598 -12.165 1.00 85.88 95 TRP A CA 1
ATOM 729 C C . TRP A 1 95 ? -1.579 -13.390 -11.277 1.00 85.88 95 TRP A C 1
ATOM 731 O O . TRP A 1 95 ? -1.866 -13.571 -10.096 1.00 85.88 95 TRP A O 1
ATOM 741 N N . ASP A 1 96 ? -1.598 -12.175 -11.834 1.00 90.19 96 ASP A N 1
ATOM 742 C CA . ASP A 1 96 ? -1.904 -10.963 -11.064 1.00 90.19 96 ASP A CA 1
ATOM 743 C C . ASP A 1 96 ? -3.339 -10.985 -10.523 1.00 90.19 96 ASP A C 1
ATOM 745 O O . ASP A 1 96 ? -3.564 -10.663 -9.357 1.00 90.19 96 ASP A O 1
ATOM 749 N N . LEU A 1 97 ? -4.305 -11.420 -11.343 1.00 90.38 97 LEU A N 1
ATOM 750 C CA . LEU A 1 97 ? -5.703 -11.560 -10.923 1.00 90.38 97 LEU A CA 1
ATOM 751 C C . LEU A 1 97 ? -5.866 -12.595 -9.810 1.00 90.38 97 LEU A C 1
ATOM 753 O O . LEU A 1 97 ? -6.577 -12.347 -8.832 1.00 90.38 97 LEU A O 1
ATOM 757 N N . VAL A 1 98 ? -5.219 -13.754 -9.957 1.00 90.88 98 VAL A N 1
ATOM 758 C CA . VAL A 1 98 ? -5.251 -14.821 -8.951 1.00 90.88 98 VAL A CA 1
ATOM 759 C C . VAL A 1 98 ? -4.611 -14.327 -7.657 1.00 90.88 98 VAL A C 1
ATOM 761 O O . VAL A 1 98 ? -5.215 -14.461 -6.596 1.00 90.88 98 VAL A O 1
ATOM 764 N N . CYS A 1 99 ? -3.440 -13.693 -7.739 1.00 94.88 99 CYS A N 1
ATOM 765 C CA . CYS A 1 99 ? -2.737 -13.144 -6.586 1.00 94.88 99 CYS A CA 1
ATOM 766 C C . CYS A 1 99 ? -3.584 -12.088 -5.862 1.00 94.88 99 CYS A C 1
ATOM 768 O O . CYS A 1 99 ? -3.816 -12.224 -4.663 1.00 94.88 99 CYS A O 1
ATOM 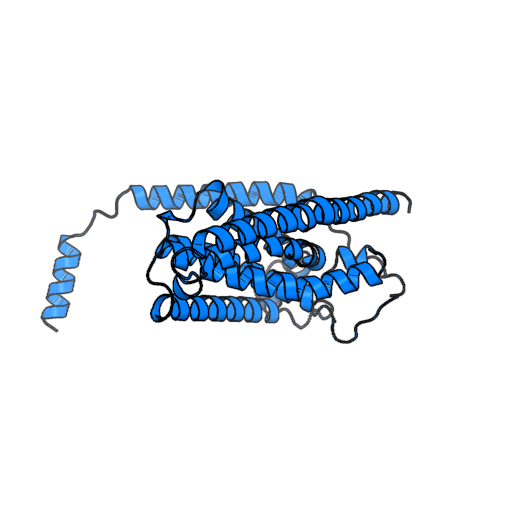770 N N . PHE A 1 100 ? -4.134 -11.108 -6.585 1.00 96.50 100 PHE A N 1
ATOM 771 C CA . PHE A 1 100 ? -5.036 -10.102 -6.021 1.00 96.50 100 PHE A CA 1
ATOM 772 C C . PHE A 1 100 ? -6.254 -10.734 -5.334 1.00 96.50 100 PHE A C 1
ATOM 774 O O . PHE A 1 100 ? -6.588 -10.375 -4.205 1.00 96.50 100 PHE A O 1
ATOM 781 N N . SER A 1 101 ? -6.896 -11.708 -5.985 1.00 96.69 101 SER A N 1
ATOM 782 C CA . SER A 1 101 ? -8.077 -12.389 -5.441 1.00 96.69 101 SER A CA 1
ATOM 783 C C . SER A 1 101 ? -7.749 -13.157 -4.161 1.00 96.69 101 SER A C 1
ATOM 785 O O . SER A 1 101 ? -8.480 -13.053 -3.176 1.00 96.69 101 SER A O 1
ATOM 787 N N . VAL A 1 102 ? -6.625 -13.881 -4.140 1.00 97.25 102 VAL A N 1
ATOM 788 C CA . VAL A 1 102 ? -6.137 -14.593 -2.950 1.00 97.25 102 VAL A CA 1
ATOM 789 C C . VAL A 1 102 ? -5.826 -13.612 -1.819 1.00 97.25 102 VAL A C 1
ATOM 791 O O . VAL A 1 102 ? -6.236 -13.858 -0.686 1.00 97.25 102 VAL A O 1
ATOM 794 N N . CYS A 1 103 ? -5.175 -12.480 -2.106 1.00 98.06 103 CYS A N 1
ATOM 795 C CA . CYS A 1 103 ? -4.913 -11.442 -1.108 1.00 98.06 103 CYS A CA 1
ATOM 796 C C . CYS A 1 103 ? -6.212 -10.865 -0.525 1.00 98.06 103 CYS A C 1
ATOM 798 O O . CYS A 1 103 ? -6.322 -10.751 0.694 1.00 98.06 103 CYS A O 1
ATOM 800 N N . CYS A 1 104 ? -7.213 -10.566 -1.361 1.00 98.31 104 CYS A N 1
ATOM 801 C CA . CYS A 1 104 ? -8.530 -10.110 -0.904 1.00 98.31 104 CYS A CA 1
ATOM 802 C C . CYS A 1 104 ? -9.197 -11.138 0.020 1.00 98.31 104 CYS A C 1
ATOM 804 O O . CYS A 1 104 ? -9.643 -10.791 1.111 1.00 98.31 104 CYS A O 1
ATOM 806 N N . ILE A 1 105 ? -9.233 -12.412 -0.384 1.00 98.19 105 ILE A N 1
ATOM 807 C CA . ILE A 1 105 ? -9.829 -13.488 0.422 1.00 98.19 105 ILE A CA 1
ATOM 808 C C . ILE A 1 105 ? -9.097 -13.628 1.760 1.00 98.19 105 ILE A C 1
ATOM 810 O O . ILE A 1 105 ? -9.747 -13.696 2.802 1.00 98.19 105 ILE A O 1
ATOM 814 N N . ALA A 1 106 ? -7.762 -13.627 1.751 1.00 98.19 106 ALA A N 1
ATOM 815 C CA . ALA A 1 106 ? -6.954 -13.753 2.961 1.00 98.19 106 ALA A CA 1
ATOM 816 C C . ALA A 1 106 ? -7.178 -12.583 3.932 1.00 98.19 106 ALA A C 1
ATOM 818 O O . ALA A 1 106 ? -7.380 -12.806 5.126 1.00 98.19 106 ALA A O 1
ATOM 819 N N . LEU A 1 107 ? -7.199 -11.345 3.427 1.00 98.44 107 LEU A N 1
ATOM 820 C CA . LEU A 1 107 ? -7.450 -10.146 4.229 1.00 98.44 107 LEU A CA 1
ATOM 821 C C . LEU A 1 107 ? -8.863 -10.138 4.821 1.00 98.44 107 LEU A C 1
ATOM 823 O O . LEU A 1 107 ? -9.024 -9.878 6.013 1.00 98.44 107 LEU A O 1
ATOM 827 N N . LEU A 1 108 ? -9.881 -10.471 4.023 1.00 98.38 108 LEU A N 1
ATOM 828 C CA . LEU A 1 108 ? -11.263 -10.553 4.498 1.00 98.38 108 LEU A CA 1
ATOM 829 C C . LEU A 1 108 ? -11.440 -11.669 5.529 1.00 98.38 108 LEU A C 1
ATOM 831 O O . LEU A 1 108 ? -12.080 -11.444 6.553 1.00 98.38 108 LEU A O 1
ATOM 835 N N . ALA A 1 109 ? -10.849 -12.844 5.305 1.00 98.06 109 ALA A N 1
ATOM 836 C CA . ALA A 1 109 ? -10.885 -13.940 6.267 1.00 98.06 109 ALA A CA 1
ATOM 837 C C . ALA A 1 109 ? -10.221 -13.537 7.592 1.00 98.06 109 ALA A C 1
ATOM 839 O O . ALA A 1 109 ? -10.826 -13.698 8.652 1.00 98.06 109 ALA A O 1
ATOM 840 N N . ALA A 1 110 ? -9.025 -12.943 7.538 1.00 97.25 110 ALA A N 1
ATOM 841 C CA . ALA A 1 110 ? -8.325 -12.453 8.723 1.00 97.25 110 ALA A CA 1
ATOM 842 C C . ALA A 1 110 ? -9.139 -11.383 9.469 1.00 97.25 110 ALA A C 1
ATOM 844 O O . ALA A 1 110 ? -9.261 -11.436 10.694 1.00 97.25 110 ALA A O 1
ATOM 845 N N . TYR A 1 111 ? -9.756 -10.451 8.738 1.00 97.69 111 TYR A N 1
ATOM 846 C CA . TYR A 1 111 ? -10.639 -9.444 9.317 1.00 97.69 111 TYR A CA 1
ATOM 847 C C . TYR A 1 111 ? -11.869 -10.065 9.986 1.00 97.69 111 TYR A C 1
ATOM 849 O O . TYR A 1 111 ? -12.200 -9.686 11.108 1.00 97.69 111 TYR A O 1
ATOM 857 N N . LEU A 1 112 ? -12.540 -11.022 9.337 1.00 97.44 112 LEU A N 1
ATOM 858 C CA . LEU A 1 112 ? -13.718 -11.687 9.895 1.00 97.44 112 LEU A CA 1
ATOM 859 C C . LEU A 1 112 ? -13.368 -12.448 11.175 1.00 97.44 112 LEU A C 1
ATOM 861 O O . LEU A 1 112 ? -14.069 -12.286 12.169 1.00 97.44 112 LEU A O 1
ATOM 865 N N . VAL A 1 113 ? -12.251 -13.183 11.187 1.00 96.38 113 VAL A N 1
ATOM 866 C CA . VAL A 1 113 ? -11.747 -13.871 12.386 1.00 96.38 113 VAL A CA 1
ATOM 867 C C . VAL A 1 113 ? -11.461 -12.873 13.511 1.00 96.38 113 VAL A C 1
ATOM 869 O O . VAL A 1 113 ? -11.918 -13.062 14.638 1.00 96.38 113 VAL A O 1
ATOM 872 N N . ALA A 1 114 ? -10.757 -11.777 13.218 1.00 94.38 114 ALA A N 1
ATOM 873 C CA . ALA A 1 114 ? -10.454 -10.746 14.209 1.00 94.38 114 ALA A CA 1
ATOM 874 C C . ALA A 1 114 ? -11.724 -10.052 14.733 1.00 94.38 114 ALA A C 1
ATOM 876 O O . ALA A 1 114 ? -11.843 -9.787 15.929 1.00 94.38 114 ALA A O 1
ATOM 877 N N . ARG A 1 115 ? -12.702 -9.801 13.856 1.00 94.62 115 ARG A N 1
ATOM 878 C CA . ARG A 1 115 ? -14.010 -9.242 14.209 1.00 94.62 115 ARG A CA 1
ATOM 879 C C . ARG A 1 115 ? -14.800 -10.169 15.131 1.00 94.62 115 ARG A C 1
ATOM 881 O O . ARG A 1 115 ? -15.471 -9.666 16.025 1.00 94.62 115 ARG A O 1
ATOM 888 N N . THR A 1 116 ? -14.767 -11.481 14.901 1.00 94.31 116 THR A N 1
ATOM 889 C CA . THR A 1 116 ? -15.549 -12.441 15.694 1.00 94.31 116 THR A CA 1
ATOM 890 C C . THR A 1 116 ? -14.874 -12.828 17.002 1.00 94.31 116 THR A C 1
ATOM 892 O O . THR A 1 116 ? -15.573 -13.079 17.975 1.00 94.31 116 THR A O 1
ATOM 895 N N . LEU A 1 117 ? -13.539 -12.908 17.028 1.00 93.38 117 LEU A N 1
ATOM 896 C CA . LEU A 1 117 ? -12.805 -13.485 18.160 1.00 93.38 117 LEU A CA 1
ATOM 897 C C . LEU A 1 117 ? -12.072 -12.458 19.027 1.00 93.38 117 LEU A C 1
ATOM 899 O O . LEU A 1 117 ? -11.818 -12.744 20.193 1.00 93.38 117 LEU A O 1
ATOM 903 N N . LEU A 1 118 ? -11.675 -11.306 18.473 1.00 90.69 118 LEU A N 1
ATOM 904 C CA . LEU A 1 118 ? -10.709 -10.413 19.130 1.00 90.69 118 LEU A CA 1
ATOM 905 C C . LEU A 1 118 ? -11.262 -9.020 19.439 1.00 90.69 118 LEU A C 1
ATOM 907 O O . LEU A 1 118 ? -10.927 -8.453 20.478 1.00 90.69 118 LEU A O 1
ATOM 911 N N . TYR A 1 119 ? -12.068 -8.443 18.544 1.00 91.00 119 TYR A N 1
ATOM 912 C CA . TYR A 1 119 ? -12.406 -7.019 18.602 1.00 91.00 119 TYR A CA 1
ATOM 913 C C . TYR A 1 119 ? -13.902 -6.747 18.431 1.00 91.00 119 TYR A C 1
ATOM 915 O O . TYR A 1 119 ? -14.437 -6.732 17.322 1.00 91.00 119 TYR A O 1
ATOM 923 N N . GLU A 1 120 ? -14.564 -6.412 19.537 1.00 88.88 120 GLU A N 1
ATOM 924 C CA . GLU A 1 120 ? -15.984 -6.040 19.540 1.00 88.88 120 GLU A CA 1
ATOM 925 C C . GLU A 1 120 ? -16.214 -4.595 19.071 1.00 88.88 120 GLU A C 1
ATOM 927 O O . GLU A 1 120 ? -17.189 -4.299 18.376 1.00 88.88 120 GLU A O 1
ATOM 932 N N . SER A 1 121 ? -15.301 -3.681 19.413 1.00 92.75 121 SER A N 1
ATOM 933 C CA . SER A 1 121 ? -15.445 -2.259 19.097 1.00 92.75 121 SER A CA 1
ATOM 934 C C . SER A 1 121 ? -15.157 -1.972 17.626 1.00 92.75 121 SER A C 1
ATOM 936 O O . SER A 1 121 ? -14.055 -2.236 17.142 1.00 92.75 121 SER A O 1
ATOM 938 N N . SER A 1 122 ? -16.084 -1.297 16.934 1.00 93.44 122 SER A N 1
ATOM 939 C CA . SER A 1 122 ? -15.871 -0.811 15.560 1.00 93.44 122 SER A CA 1
ATOM 940 C C . SER A 1 122 ? -14.608 0.043 15.422 1.00 93.44 122 SER A C 1
ATOM 942 O O . SER A 1 122 ? -13.975 0.035 14.372 1.00 93.44 122 SER A O 1
ATOM 944 N N . LYS A 1 123 ? -14.213 0.754 16.489 1.00 91.88 123 LYS A N 1
ATOM 945 C CA . LYS A 1 123 ? -12.989 1.559 16.506 1.00 91.88 123 LYS A CA 1
ATOM 946 C C . LYS A 1 123 ? -11.727 0.705 16.480 1.00 91.88 123 LYS A C 1
ATOM 948 O O . LYS A 1 123 ? -10.743 1.155 15.926 1.00 91.88 123 LYS A O 1
ATOM 953 N N . GLN A 1 124 ? -11.718 -0.476 17.093 1.00 92.38 124 GLN A N 1
ATOM 954 C CA . GLN A 1 124 ? -10.570 -1.388 17.020 1.00 92.38 124 GLN A CA 1
ATOM 955 C C . GLN A 1 124 ? -10.577 -2.144 15.694 1.00 92.38 124 GLN A C 1
ATOM 957 O O . GLN A 1 124 ? -9.543 -2.245 15.042 1.00 92.38 124 GLN A O 1
ATOM 962 N N . ARG A 1 125 ? -11.757 -2.593 15.244 1.00 94.69 125 ARG A N 1
ATOM 963 C CA . ARG A 1 125 ? -11.912 -3.292 13.961 1.00 94.69 125 ARG A CA 1
ATOM 964 C C . ARG A 1 125 ? -11.382 -2.486 12.776 1.00 94.69 125 ARG A C 1
ATOM 966 O O . ARG A 1 125 ? -10.761 -3.074 11.899 1.00 94.69 125 ARG A O 1
ATOM 973 N N . SER A 1 126 ? -11.535 -1.159 12.795 1.00 95.19 126 SER A N 1
ATOM 974 C CA . SER A 1 126 ? -11.008 -0.275 11.746 1.00 95.19 126 SER A CA 1
ATOM 975 C C . SER A 1 126 ? -9.477 -0.212 11.659 1.00 95.19 126 SER A C 1
ATOM 977 O O . SER A 1 126 ? -8.954 0.432 10.762 1.00 95.19 126 SER A O 1
ATOM 979 N N . TRP A 1 127 ? -8.741 -0.814 12.599 1.00 96.31 127 TRP A N 1
ATOM 980 C CA . TRP A 1 127 ? -7.275 -0.880 12.554 1.00 96.31 127 TRP A CA 1
ATOM 981 C C . TRP A 1 127 ? -6.745 -2.256 12.163 1.00 96.31 127 TRP A C 1
ATOM 983 O O . TRP A 1 127 ? -5.543 -2.387 11.965 1.00 96.31 127 TRP A O 1
ATOM 993 N N . VAL A 1 128 ? -7.597 -3.280 12.049 1.00 96.62 128 VAL A N 1
ATOM 994 C CA . VAL A 1 128 ? -7.156 -4.663 11.802 1.00 96.62 128 VAL A CA 1
ATOM 995 C C . VAL A 1 128 ? -6.488 -4.794 10.437 1.00 96.62 128 VAL A C 1
ATOM 997 O O . VAL A 1 128 ? -5.334 -5.206 10.353 1.00 96.62 128 VAL A O 1
ATOM 1000 N N . LEU A 1 129 ? -7.198 -4.418 9.375 1.00 97.56 129 LEU A N 1
ATOM 1001 C CA . LEU A 1 129 ? -6.695 -4.489 8.004 1.00 97.56 129 LEU A CA 1
ATOM 1002 C C . LEU A 1 129 ? -5.493 -3.559 7.803 1.00 97.56 129 LEU A C 1
ATOM 1004 O O . LEU A 1 129 ? -4.486 -3.983 7.241 1.00 97.56 129 LEU A O 1
ATOM 1008 N N . THR A 1 130 ? -5.547 -2.347 8.360 1.00 97.00 130 THR A N 1
ATOM 1009 C CA . THR A 1 130 ? -4.417 -1.409 8.401 1.00 97.00 130 THR A CA 1
ATOM 1010 C C . THR A 1 130 ? -3.186 -2.027 9.058 1.00 97.00 130 THR A C 1
ATOM 1012 O O . THR A 1 130 ? -2.095 -1.962 8.498 1.00 97.00 130 THR A O 1
ATOM 1015 N N . CYS A 1 131 ? -3.350 -2.678 10.216 1.00 97.19 131 CYS A N 1
ATOM 1016 C CA . CYS A 1 131 ? -2.259 -3.352 10.913 1.00 97.19 131 CYS A CA 1
ATOM 1017 C C . CYS A 1 131 ? -1.664 -4.464 10.049 1.00 97.19 131 CYS A C 1
ATOM 1019 O O . CYS A 1 131 ? -0.452 -4.491 9.856 1.00 97.19 131 CYS A O 1
ATOM 1021 N N . LEU A 1 132 ? -2.504 -5.343 9.490 1.00 97.69 132 LEU A N 1
ATOM 1022 C CA . LEU A 1 132 ? -2.063 -6.427 8.607 1.00 97.69 132 LEU A CA 1
ATOM 1023 C C . LEU A 1 132 ? -1.280 -5.885 7.408 1.00 97.69 132 LEU A C 1
ATOM 1025 O O . LEU A 1 132 ? -0.197 -6.384 7.105 1.00 97.69 132 LEU A O 1
ATOM 1029 N N . ASN A 1 133 ? -1.784 -4.824 6.775 1.00 98.25 133 ASN A N 1
ATOM 1030 C CA . ASN A 1 133 ? -1.101 -4.170 5.670 1.00 98.25 133 ASN A CA 1
ATOM 1031 C C . ASN A 1 133 ? 0.265 -3.625 6.080 1.00 98.25 133 ASN A C 1
ATOM 1033 O O . ASN A 1 133 ? 1.268 -3.958 5.460 1.00 98.25 133 ASN A O 1
ATOM 1037 N N . SER A 1 134 ? 0.310 -2.870 7.173 1.00 97.38 134 SER A N 1
ATOM 1038 C CA . SER A 1 134 ? 1.535 -2.260 7.692 1.00 97.38 134 SER A CA 1
ATOM 1039 C C . SER A 1 134 ? 2.567 -3.257 8.242 1.00 97.38 134 SER A C 1
ATOM 1041 O O . SER A 1 134 ? 3.709 -2.879 8.477 1.00 97.38 134 SER A O 1
ATOM 1043 N N . VAL A 1 135 ? 2.203 -4.532 8.426 1.00 96.81 135 VAL A N 1
ATOM 1044 C CA . VAL A 1 135 ? 3.169 -5.620 8.645 1.00 96.81 135 VAL A CA 1
ATOM 1045 C C . VAL A 1 135 ? 3.682 -6.142 7.306 1.00 96.81 135 VAL A C 1
ATOM 1047 O O . VAL A 1 135 ? 4.886 -6.186 7.078 1.00 96.81 135 VAL A O 1
ATOM 1050 N N . VAL A 1 136 ? 2.775 -6.542 6.411 1.00 97.69 136 VAL A N 1
ATOM 1051 C CA . VAL A 1 136 ? 3.136 -7.283 5.195 1.00 97.69 136 VAL A CA 1
ATOM 1052 C C . VAL A 1 136 ? 3.850 -6.400 4.173 1.00 97.69 136 VAL A C 1
ATOM 1054 O O . VAL A 1 136 ? 4.872 -6.813 3.621 1.00 97.69 136 VAL A O 1
ATOM 1057 N N . THR A 1 137 ? 3.348 -5.192 3.903 1.00 97.44 137 THR A N 1
ATOM 1058 C CA . THR A 1 137 ? 3.889 -4.370 2.814 1.00 97.44 137 THR A CA 1
ATOM 1059 C C . THR A 1 137 ? 5.290 -3.840 3.097 1.00 97.44 137 THR A C 1
ATOM 1061 O O . THR A 1 137 ? 6.112 -3.978 2.192 1.00 97.44 137 THR A O 1
ATOM 1064 N N . PRO A 1 138 ? 5.670 -3.374 4.309 1.00 97.06 138 PRO A N 1
ATOM 1065 C CA . PRO A 1 138 ? 7.067 -3.036 4.583 1.00 97.06 138 PRO A CA 1
ATOM 1066 C C . PRO A 1 138 ? 8.004 -4.241 4.474 1.00 97.06 138 PRO A C 1
ATOM 1068 O O . PRO A 1 138 ? 9.112 -4.112 3.957 1.00 97.06 138 PRO A O 1
ATOM 1071 N N . THR A 1 139 ? 7.570 -5.431 4.906 1.00 96.06 139 THR A N 1
ATOM 1072 C CA . THR A 1 139 ? 8.383 -6.651 4.784 1.00 96.06 139 THR A CA 1
ATOM 1073 C C . THR A 1 139 ? 8.657 -7.005 3.322 1.00 96.06 139 THR A C 1
ATOM 1075 O O . THR A 1 139 ? 9.798 -7.293 2.963 1.00 96.06 139 THR A O 1
ATOM 1078 N N . LEU A 1 140 ? 7.642 -6.937 2.456 1.00 95.38 140 LEU A N 1
ATOM 1079 C CA . LEU A 1 140 ? 7.818 -7.164 1.018 1.00 95.38 140 LEU A CA 1
ATOM 1080 C C . LEU A 1 140 ? 8.598 -6.020 0.340 1.00 95.38 140 LEU A C 1
ATOM 1082 O O . LEU A 1 140 ? 9.404 -6.267 -0.561 1.00 95.38 140 LEU A O 1
ATOM 1086 N N . ALA A 1 141 ? 8.400 -4.778 0.792 1.00 96.06 141 ALA A N 1
ATOM 1087 C CA . ALA A 1 141 ? 9.093 -3.585 0.308 1.00 96.06 141 ALA A CA 1
ATOM 1088 C C . ALA A 1 141 ? 10.607 -3.657 0.522 1.00 96.06 141 ALA A C 1
ATOM 1090 O O . ALA A 1 141 ? 11.364 -3.290 -0.378 1.00 96.06 141 ALA A O 1
ATOM 1091 N N . LEU A 1 142 ? 11.058 -4.175 1.673 1.00 94.88 142 LEU A N 1
ATOM 1092 C CA . LEU A 1 142 ? 12.483 -4.302 2.001 1.00 94.88 142 LEU A CA 1
ATOM 1093 C C . LEU A 1 142 ? 13.261 -5.068 0.931 1.00 94.88 142 LEU A C 1
ATOM 1095 O O . LEU A 1 142 ? 14.365 -4.665 0.572 1.00 94.88 142 LEU A O 1
ATOM 1099 N N . ARG A 1 143 ? 12.676 -6.132 0.373 1.00 92.12 143 ARG A N 1
ATOM 1100 C CA . ARG A 1 143 ? 13.305 -6.898 -0.709 1.00 92.12 143 ARG A CA 1
ATOM 1101 C C . ARG A 1 143 ? 13.489 -6.055 -1.973 1.00 92.12 143 ARG A C 1
ATOM 1103 O O . ARG A 1 143 ? 14.563 -6.074 -2.569 1.00 92.12 143 ARG A O 1
ATOM 1110 N N . SER A 1 144 ? 12.459 -5.300 -2.362 1.00 91.44 144 SER A N 1
ATOM 1111 C CA . SER A 1 144 ? 12.526 -4.414 -3.534 1.00 91.44 144 SER A CA 1
ATOM 1112 C C . SER A 1 144 ? 13.552 -3.299 -3.327 1.00 91.44 144 SER A C 1
ATOM 1114 O O . SER A 1 144 ? 14.361 -3.036 -4.214 1.00 91.44 144 SER A O 1
ATOM 1116 N N . LEU A 1 145 ? 13.569 -2.695 -2.135 1.00 93.62 145 LEU A N 1
ATOM 1117 C CA . LEU A 1 145 ? 14.525 -1.651 -1.778 1.00 93.62 145 LEU A CA 1
ATOM 1118 C C . LEU A 1 145 ? 15.965 -2.174 -1.771 1.00 93.62 145 LEU A C 1
ATOM 1120 O O . LEU A 1 145 ? 16.835 -1.538 -2.355 1.00 93.62 145 LEU A O 1
ATOM 1124 N N . PHE A 1 146 ? 16.216 -3.341 -1.171 1.00 92.25 146 PHE A N 1
ATOM 1125 C CA . PHE A 1 146 ? 17.541 -3.969 -1.154 1.00 92.25 146 PHE A CA 1
ATOM 1126 C C . PHE A 1 146 ? 18.090 -4.152 -2.570 1.00 92.25 146 PHE A C 1
ATOM 1128 O O . PHE A 1 146 ? 19.232 -3.800 -2.853 1.00 92.25 146 PHE A O 1
ATOM 1135 N N . ARG A 1 147 ? 17.248 -4.632 -3.491 1.00 89.00 147 ARG A N 1
ATOM 1136 C CA . ARG A 1 147 ? 17.624 -4.798 -4.894 1.00 89.00 147 ARG A CA 1
ATOM 1137 C C . ARG A 1 147 ? 17.931 -3.465 -5.581 1.00 89.00 147 ARG A C 1
ATOM 1139 O O . ARG A 1 147 ? 18.909 -3.392 -6.313 1.00 89.00 147 ARG A O 1
ATOM 1146 N N . ILE A 1 148 ? 17.129 -2.425 -5.353 1.00 90.50 148 ILE A N 1
ATOM 1147 C CA . ILE A 1 148 ? 17.362 -1.091 -5.934 1.00 90.50 148 ILE A CA 1
ATOM 1148 C C . ILE A 1 148 ? 18.671 -0.487 -5.415 1.00 90.50 148 ILE A C 1
ATOM 1150 O O . ILE A 1 148 ? 19.471 0.010 -6.202 1.00 90.50 148 ILE A O 1
ATOM 1154 N N . VAL A 1 149 ? 18.910 -0.564 -4.103 1.00 91.44 149 VAL A N 1
ATOM 1155 C CA . VAL A 1 149 ? 20.116 -0.014 -3.468 1.00 91.44 149 VAL A CA 1
ATOM 1156 C C . VAL A 1 149 ? 21.373 -0.743 -3.947 1.00 91.44 149 VAL A C 1
ATOM 1158 O O . VAL A 1 149 ? 22.359 -0.090 -4.276 1.00 91.44 149 VAL A O 1
ATOM 1161 N N . ASN A 1 150 ? 21.336 -2.074 -4.059 1.00 89.81 150 ASN A N 1
ATOM 1162 C CA . ASN A 1 150 ? 22.481 -2.855 -4.546 1.00 89.81 150 ASN A CA 1
ATOM 1163 C C . ASN A 1 150 ? 22.762 -2.675 -6.042 1.00 89.81 150 ASN A C 1
ATOM 1165 O O . ASN A 1 150 ? 23.877 -2.938 -6.480 1.00 89.81 150 ASN A O 1
ATOM 1169 N N . ASN A 1 151 ? 21.775 -2.227 -6.819 1.00 86.19 151 ASN A N 1
ATOM 1170 C CA . ASN A 1 151 ? 21.966 -1.806 -8.206 1.00 86.19 151 ASN A CA 1
ATOM 1171 C C . ASN A 1 151 ? 22.110 -0.279 -8.313 1.00 86.19 151 ASN A C 1
ATOM 1173 O O . ASN A 1 151 ? 21.781 0.293 -9.342 1.00 86.19 151 ASN A O 1
ATOM 1177 N N . GLU A 1 152 ? 22.566 0.388 -7.246 1.00 89.56 152 GLU A N 1
ATOM 1178 C CA . GLU A 1 152 ? 22.964 1.803 -7.257 1.00 89.56 152 GLU A CA 1
ATOM 1179 C C . GLU A 1 152 ? 21.896 2.752 -7.830 1.00 89.56 152 GLU A C 1
ATOM 1181 O O . GLU A 1 152 ? 22.222 3.743 -8.476 1.00 89.56 152 GLU A O 1
ATOM 1186 N N . TRP A 1 153 ? 20.610 2.465 -7.586 1.00 88.19 153 TRP A N 1
ATOM 1187 C CA . TRP A 1 153 ? 19.489 3.270 -8.095 1.00 88.19 153 TRP A CA 1
ATOM 1188 C C . TRP A 1 153 ? 19.390 3.344 -9.627 1.00 88.19 153 TRP A C 1
ATOM 1190 O O . TRP A 1 153 ? 18.797 4.277 -10.173 1.00 88.19 153 TRP A O 1
ATOM 1200 N N . GLU A 1 154 ? 19.917 2.346 -10.333 1.00 84.31 154 GLU A N 1
ATOM 1201 C CA . GLU A 1 154 ? 19.847 2.277 -11.788 1.00 84.31 154 GLU A CA 1
ATOM 1202 C C . GLU A 1 154 ? 18.388 2.266 -12.296 1.00 84.31 154 GLU A C 1
ATOM 1204 O O . GLU A 1 154 ? 17.496 1.615 -11.737 1.00 84.31 154 GLU A O 1
ATOM 1209 N N . TYR A 1 155 ? 18.132 3.000 -13.384 1.00 82.12 155 TYR A N 1
ATOM 1210 C CA . TYR A 1 155 ? 16.782 3.282 -13.872 1.00 82.12 155 TYR A CA 1
ATOM 1211 C C . TYR A 1 155 ? 15.945 2.042 -14.165 1.00 82.12 155 TYR A C 1
ATOM 1213 O O . TYR A 1 155 ? 14.765 2.024 -13.809 1.00 82.12 155 TYR A O 1
ATOM 1221 N N . GLY A 1 156 ? 16.521 1.021 -14.806 1.00 80.12 156 GLY A N 1
ATOM 1222 C CA . GLY A 1 156 ? 15.792 -0.205 -15.138 1.00 80.12 156 GLY A CA 1
ATOM 1223 C C . GLY A 1 156 ? 15.225 -0.870 -13.882 1.00 80.12 156 GLY A C 1
ATOM 1224 O O . GLY A 1 156 ? 14.052 -1.241 -13.826 1.00 80.12 156 GLY A O 1
ATOM 1225 N N . PHE A 1 157 ? 16.012 -0.889 -12.805 1.00 83.12 157 PHE A N 1
ATOM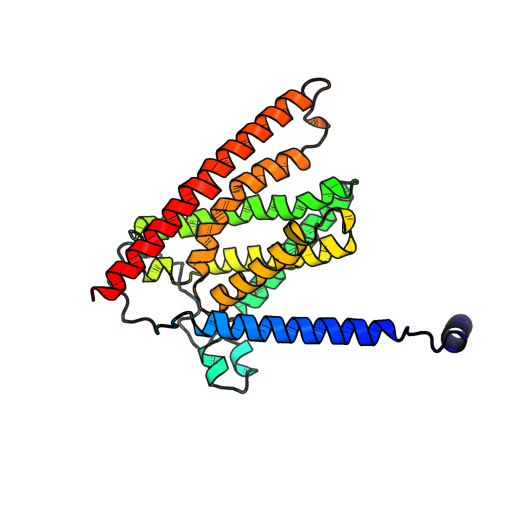 1226 C CA . PHE A 1 157 ? 15.603 -1.452 -11.522 1.00 83.12 157 PHE A CA 1
ATOM 1227 C C . PHE A 1 157 ? 14.610 -0.573 -10.768 1.00 83.12 157 PHE A C 1
ATOM 1229 O O . PHE A 1 157 ? 13.699 -1.099 -10.132 1.00 83.12 157 PHE A O 1
ATOM 1236 N N . VAL A 1 158 ? 14.750 0.750 -10.824 1.00 88.12 158 VAL A N 1
ATOM 1237 C CA . VAL A 1 158 ? 13.826 1.657 -10.129 1.00 88.12 158 VAL A CA 1
ATOM 1238 C C . VAL A 1 158 ? 12.479 1.729 -10.846 1.00 88.12 158 VAL A C 1
ATOM 1240 O O . VAL A 1 158 ? 11.432 1.633 -10.209 1.00 88.12 158 VAL A O 1
ATOM 1243 N N . SER A 1 159 ? 12.499 1.895 -12.167 1.00 85.75 159 SER A N 1
ATOM 1244 C CA . SER A 1 159 ? 11.304 2.126 -12.981 1.00 85.75 159 SER A CA 1
ATOM 1245 C C . SER A 1 159 ? 10.611 0.856 -13.446 1.00 85.75 159 SER A C 1
ATOM 1247 O O . SER A 1 159 ? 9.456 0.944 -13.845 1.00 85.75 159 SER A O 1
ATOM 1249 N N . GLY A 1 160 ? 11.275 -0.297 -13.385 1.00 86.25 160 GLY A N 1
ATOM 1250 C CA . GLY A 1 160 ? 10.693 -1.572 -13.773 1.00 86.25 160 GLY A CA 1
ATOM 1251 C C . GLY A 1 160 ? 9.734 -2.167 -12.739 1.00 86.25 160 GLY A C 1
ATOM 1252 O O . GLY A 1 160 ? 9.373 -1.576 -11.712 1.00 86.25 160 GLY A O 1
ATOM 1253 N N . GLY A 1 161 ? 9.340 -3.404 -13.014 1.00 86.50 161 GLY A N 1
ATOM 1254 C CA . GLY A 1 161 ? 8.606 -4.267 -12.103 1.00 86.50 161 GLY A CA 1
ATOM 1255 C C . GLY A 1 161 ? 9.447 -5.479 -11.731 1.00 86.50 161 GLY A C 1
ATOM 1256 O O . GLY A 1 161 ? 10.505 -5.735 -12.295 1.00 86.50 161 GLY A O 1
ATOM 1257 N N . SER A 1 162 ? 8.998 -6.233 -10.745 1.00 88.69 162 SER A N 1
ATOM 1258 C CA . SER A 1 162 ? 9.499 -7.569 -10.441 1.00 88.69 162 SER A CA 1
ATOM 1259 C C . SER A 1 162 ? 8.366 -8.394 -9.887 1.00 88.69 162 SER A C 1
ATOM 1261 O O . SER A 1 162 ? 7.354 -7.853 -9.443 1.00 88.69 162 SER A O 1
ATOM 1263 N N . ARG A 1 163 ? 8.523 -9.716 -9.862 1.00 89.19 163 ARG A N 1
ATOM 1264 C CA . ARG A 1 163 ? 7.495 -10.575 -9.274 1.00 89.19 163 ARG A CA 1
ATOM 1265 C C . ARG A 1 163 ? 7.205 -10.201 -7.816 1.00 89.19 163 ARG A C 1
ATOM 1267 O O . ARG A 1 163 ? 6.041 -10.138 -7.429 1.00 89.19 163 ARG A O 1
ATOM 1274 N N . SER A 1 164 ? 8.237 -9.886 -7.031 1.00 91.69 164 SER A N 1
ATOM 1275 C CA . SER A 1 164 ? 8.087 -9.471 -5.632 1.00 91.69 164 SER A CA 1
ATOM 1276 C C . SER A 1 164 ? 7.411 -8.105 -5.489 1.00 91.69 164 SER A C 1
ATOM 1278 O O . SER A 1 164 ? 6.482 -7.970 -4.691 1.00 91.69 164 SER A O 1
ATOM 1280 N N . SER A 1 165 ? 7.801 -7.105 -6.287 1.00 94.69 165 SER A N 1
ATOM 1281 C CA . SER A 1 165 ? 7.197 -5.771 -6.218 1.00 94.69 165 SER A CA 1
ATOM 1282 C C . SER A 1 165 ? 5.760 -5.753 -6.737 1.00 94.69 165 SER A C 1
ATOM 1284 O O . SER A 1 165 ? 4.921 -5.031 -6.193 1.00 94.69 165 SER A O 1
ATOM 1286 N N . ARG A 1 166 ? 5.442 -6.595 -7.730 1.00 94.50 166 ARG A N 1
ATOM 1287 C CA . ARG A 1 166 ? 4.071 -6.830 -8.201 1.00 94.50 166 ARG A CA 1
ATOM 1288 C C . ARG A 1 166 ? 3.219 -7.461 -7.109 1.00 94.50 166 ARG A C 1
ATOM 1290 O O . ARG A 1 166 ? 2.161 -6.920 -6.818 1.00 94.50 166 ARG A O 1
ATOM 1297 N N . ILE A 1 167 ? 3.688 -8.52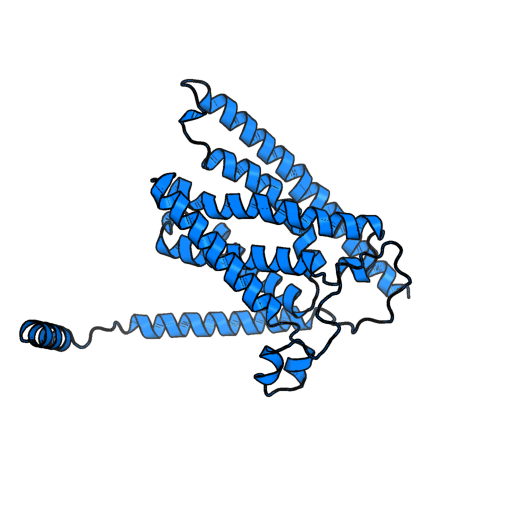3 -6.443 1.00 95.69 167 ILE A N 1
ATOM 1298 C CA . ILE A 1 167 ? 2.970 -9.134 -5.306 1.00 95.69 167 ILE A CA 1
ATOM 1299 C C . ILE A 1 167 ? 2.741 -8.105 -4.191 1.00 95.69 167 ILE A C 1
ATOM 1301 O O . ILE A 1 167 ? 1.624 -7.989 -3.695 1.00 95.69 167 ILE A O 1
ATOM 1305 N N . CYS A 1 168 ? 3.764 -7.319 -3.837 1.00 97.56 168 CYS A N 1
ATOM 1306 C CA . CYS A 1 168 ? 3.645 -6.247 -2.845 1.00 97.56 168 CYS A CA 1
ATOM 1307 C C . CYS A 1 168 ? 2.566 -5.222 -3.242 1.00 97.56 168 CYS A C 1
ATOM 1309 O O . CYS A 1 168 ? 1.683 -4.900 -2.448 1.00 97.56 168 CYS A O 1
ATOM 1311 N N . THR A 1 169 ? 2.588 -4.773 -4.500 1.00 97.56 169 THR A N 1
ATOM 1312 C CA . THR A 1 169 ? 1.615 -3.814 -5.044 1.00 97.56 169 THR A CA 1
ATOM 1313 C C . THR A 1 169 ? 0.200 -4.394 -5.073 1.00 97.56 169 THR A C 1
ATOM 1315 O O . THR A 1 169 ? -0.739 -3.725 -4.655 1.00 97.56 169 THR A O 1
ATOM 1318 N N . LEU A 1 170 ? 0.029 -5.645 -5.509 1.00 97.69 170 LEU A N 1
ATOM 1319 C CA . LEU A 1 170 ? -1.267 -6.329 -5.554 1.00 97.69 170 LEU A CA 1
ATOM 1320 C C . LEU A 1 170 ? -1.840 -6.556 -4.155 1.00 97.69 170 LEU A C 1
ATOM 1322 O O . LEU A 1 170 ? -3.036 -6.359 -3.951 1.00 97.69 170 LEU A O 1
ATOM 1326 N N . PHE A 1 171 ? -0.999 -6.921 -3.185 1.00 98.56 171 PHE A N 1
ATOM 1327 C CA . PHE A 1 171 ? -1.406 -7.041 -1.790 1.00 98.56 171 PHE A CA 1
ATOM 1328 C C . PHE A 1 171 ? -1.871 -5.688 -1.234 1.00 98.56 171 PHE A C 1
ATOM 1330 O O . PHE A 1 171 ? -2.937 -5.609 -0.624 1.00 98.56 171 PHE A O 1
ATOM 1337 N N . PHE A 1 172 ? -1.127 -4.610 -1.504 1.00 98.50 172 PHE A N 1
ATOM 1338 C CA . PHE A 1 172 ? -1.524 -3.258 -1.109 1.00 98.50 172 PHE A CA 1
ATOM 1339 C C . PHE A 1 172 ? -2.848 -2.834 -1.764 1.00 98.50 172 PHE A C 1
ATOM 1341 O O . PHE A 1 172 ? -3.742 -2.338 -1.085 1.00 98.50 172 PHE A O 1
ATOM 1348 N N . MET A 1 173 ? -3.032 -3.100 -3.062 1.00 98.50 173 MET A N 1
ATOM 1349 C CA . MET A 1 173 ? -4.304 -2.856 -3.757 1.00 98.50 173 MET A CA 1
ATOM 1350 C C . MET A 1 173 ? -5.459 -3.654 -3.142 1.00 98.50 173 MET A C 1
ATOM 1352 O O . MET A 1 173 ? -6.549 -3.112 -2.961 1.00 98.50 173 MET A O 1
ATOM 1356 N N . ALA A 1 174 ? -5.234 -4.928 -2.806 1.00 98.62 174 ALA A N 1
ATOM 1357 C CA . ALA A 1 174 ? -6.228 -5.773 -2.152 1.00 98.62 174 ALA A CA 1
ATOM 1358 C C . ALA A 1 174 ? -6.631 -5.198 -0.788 1.00 98.62 174 ALA A C 1
ATOM 1360 O O . ALA A 1 174 ? -7.824 -5.121 -0.492 1.00 98.62 174 ALA A O 1
ATOM 1361 N N . TYR A 1 175 ? -5.659 -4.721 -0.003 1.00 98.50 175 TYR A N 1
ATOM 1362 C CA . TYR A 1 175 ? -5.907 -3.979 1.231 1.00 98.50 175 TYR A CA 1
ATOM 1363 C C . TYR A 1 175 ? -6.787 -2.750 0.988 1.00 98.50 175 TYR A C 1
ATOM 1365 O O . TYR A 1 175 ? -7.829 -2.646 1.623 1.00 98.50 175 TYR A O 1
ATOM 1373 N N . LEU A 1 176 ? -6.443 -1.873 0.041 1.00 98.19 176 LEU A N 1
ATOM 1374 C CA . LEU A 1 176 ? -7.220 -0.656 -0.234 1.00 98.19 176 LEU A CA 1
ATOM 1375 C C . LEU A 1 176 ? -8.674 -0.973 -0.612 1.00 98.19 176 LEU A C 1
ATOM 1377 O O . LEU A 1 176 ? -9.602 -0.340 -0.107 1.00 98.19 176 LEU A O 1
ATOM 1381 N N . CYS A 1 177 ? -8.881 -1.979 -1.465 1.00 98.12 177 CYS A N 1
ATOM 1382 C CA . CYS A 1 177 ? -10.215 -2.439 -1.847 1.00 98.12 177 CYS A CA 1
ATOM 1383 C C . CYS A 1 177 ? -10.990 -2.997 -0.648 1.00 98.12 177 CYS A C 1
ATOM 1385 O O . CYS A 1 177 ? -12.139 -2.611 -0.426 1.00 98.12 177 CYS A O 1
ATOM 1387 N N . CYS A 1 178 ? -10.369 -3.877 0.143 1.00 97.94 178 CYS A N 1
ATOM 1388 C CA . CYS A 1 178 ? -10.997 -4.442 1.336 1.00 97.94 178 CYS A CA 1
ATOM 1389 C C . CYS A 1 178 ? -11.327 -3.350 2.359 1.00 97.94 178 CYS A C 1
ATOM 1391 O O . CYS A 1 178 ? -12.427 -3.349 2.898 1.00 97.94 178 CYS A O 1
ATOM 1393 N N . GLU A 1 179 ? -10.431 -2.390 2.577 1.00 97.19 179 GLU A N 1
ATOM 1394 C CA . GLU A 1 179 ? -10.611 -1.291 3.526 1.00 97.19 179 GLU A CA 1
ATOM 1395 C C . GLU A 1 179 ? -11.762 -0.367 3.114 1.00 97.19 179 GLU A C 1
ATOM 1397 O O . GLU A 1 179 ? -12.567 0.038 3.950 1.00 97.19 179 GLU A O 1
ATOM 1402 N N . LEU A 1 180 ? -11.903 -0.076 1.816 1.00 96.69 180 LEU A N 1
ATOM 1403 C CA . LEU A 1 180 ? -13.031 0.696 1.291 1.00 96.69 180 LEU A CA 1
ATOM 1404 C C . LEU A 1 180 ? -14.360 -0.051 1.459 1.00 96.69 180 LEU A C 1
ATOM 1406 O O . LEU A 1 180 ? -15.342 0.541 1.908 1.00 96.69 180 LEU A O 1
ATOM 1410 N N . VAL A 1 181 ? -14.399 -1.345 1.127 1.00 97.00 181 VAL A N 1
ATOM 1411 C CA . VAL A 1 181 ? -15.620 -2.164 1.218 1.00 97.00 181 VAL A CA 1
ATOM 1412 C C . VAL A 1 181 ? -16.022 -2.387 2.675 1.00 97.00 181 VAL A C 1
ATOM 1414 O O . VAL A 1 181 ? -17.137 -2.054 3.077 1.00 97.00 181 VAL A O 1
ATOM 1417 N N . VAL A 1 182 ? -15.113 -2.923 3.487 1.00 97.06 182 VAL A N 1
ATOM 1418 C CA . VAL A 1 182 ? -15.357 -3.224 4.901 1.00 97.06 182 VAL A CA 1
ATOM 1419 C C . VAL A 1 182 ? -15.567 -1.936 5.688 1.00 97.06 182 VAL A C 1
ATOM 1421 O O . VAL A 1 182 ? -16.493 -1.859 6.495 1.00 97.06 182 VAL A O 1
ATOM 1424 N N . GLY A 1 183 ? -14.780 -0.896 5.418 1.00 95.62 183 GLY A N 1
ATOM 1425 C CA . GLY A 1 183 ? -14.941 0.403 6.053 1.00 95.62 183 GLY A CA 1
ATOM 1426 C C . GLY A 1 183 ? -16.283 1.052 5.746 1.00 95.62 183 GLY A C 1
ATOM 1427 O O . GLY A 1 183 ? -16.879 1.649 6.640 1.00 95.62 183 GLY A O 1
ATOM 1428 N N . HIS A 1 184 ? -16.822 0.879 4.538 1.00 96.12 184 HIS A N 1
ATOM 1429 C CA . HIS A 1 184 ? -18.166 1.351 4.211 1.00 96.12 184 HIS A CA 1
ATOM 1430 C C . HIS A 1 184 ? -19.270 0.557 4.927 1.00 96.12 184 HIS A C 1
ATOM 1432 O O . HIS A 1 184 ? -20.268 1.146 5.350 1.00 96.12 184 HIS A O 1
ATOM 1438 N N . VAL A 1 185 ? -19.095 -0.761 5.072 1.00 96.69 185 VAL A N 1
ATOM 1439 C CA . VAL A 1 185 ? -20.119 -1.673 5.606 1.00 96.69 185 VAL A CA 1
ATOM 1440 C C . VAL A 1 185 ? -20.119 -1.745 7.138 1.00 96.69 185 VAL A C 1
ATOM 1442 O O . VAL A 1 185 ? -21.181 -1.645 7.745 1.00 96.69 185 VAL A O 1
ATOM 1445 N N . ASP A 1 186 ? -18.962 -1.924 7.781 1.00 95.94 186 ASP A N 1
ATOM 1446 C CA . ASP A 1 186 ? -18.881 -2.268 9.211 1.00 95.94 186 ASP A CA 1
ATOM 1447 C C . ASP A 1 186 ? -18.494 -1.091 10.123 1.00 95.94 186 ASP A C 1
ATOM 1449 O O . ASP A 1 186 ? -18.997 -0.981 11.243 1.00 95.94 186 ASP A O 1
ATOM 1453 N N . TYR A 1 187 ? -17.626 -0.182 9.667 1.00 94.38 187 TYR A N 1
ATOM 1454 C CA . TYR A 1 187 ? -17.118 0.921 10.497 1.00 94.38 187 TYR A CA 1
ATOM 1455 C C . TYR A 1 187 ? -17.125 2.278 9.789 1.00 94.38 187 TYR A C 1
ATOM 1457 O O . TYR A 1 187 ? -16.233 3.103 9.987 1.00 94.38 187 TYR A O 1
ATOM 1465 N N . ARG A 1 188 ? -18.207 2.576 9.057 1.00 93.75 188 ARG A N 1
ATOM 1466 C CA . ARG A 1 188 ? -18.366 3.807 8.256 1.00 93.75 188 ARG A CA 1
ATOM 1467 C C . ARG A 1 188 ? -18.059 5.100 9.009 1.00 93.75 188 ARG A C 1
ATOM 1469 O O . ARG A 1 188 ? -17.520 6.030 8.425 1.00 93.75 188 ARG A O 1
ATOM 1476 N N . LYS A 1 189 ? -18.373 5.157 10.307 1.00 94.50 189 LYS A N 1
ATOM 1477 C CA . LYS A 1 189 ? -18.117 6.329 11.166 1.00 94.50 189 LYS A CA 1
ATOM 1478 C C . LYS A 1 189 ? -16.629 6.577 11.453 1.00 94.50 189 LYS A C 1
ATOM 1480 O O . LYS A 1 189 ? -16.290 7.669 11.891 1.00 94.50 189 LYS A O 1
ATOM 1485 N N . GLN A 1 190 ? -15.764 5.580 11.260 1.00 93.06 190 GLN A N 1
ATOM 1486 C CA . GLN A 1 190 ? -14.320 5.685 11.502 1.00 93.06 190 GLN A CA 1
ATOM 1487 C C . GLN A 1 190 ? -13.546 6.107 10.244 1.00 93.06 190 GLN A C 1
ATOM 1489 O O . GLN A 1 190 ? -12.430 6.607 10.354 1.00 93.06 190 GLN A O 1
ATOM 1494 N N . VAL A 1 191 ? -14.135 5.944 9.054 1.00 90.12 191 VAL A N 1
ATOM 1495 C CA . VAL A 1 191 ? -13.502 6.301 7.779 1.00 90.12 191 VAL A CA 1
ATOM 1496 C C . VAL A 1 191 ? -13.883 7.730 7.408 1.00 90.12 191 VAL A C 1
ATOM 1498 O O . VAL A 1 191 ? -15.022 8.010 7.035 1.00 90.12 191 VAL A O 1
ATOM 1501 N N . THR A 1 192 ? -12.929 8.653 7.510 1.00 91.06 192 THR A N 1
ATOM 1502 C CA . THR A 1 192 ? -13.149 10.041 7.079 1.00 91.06 192 THR A CA 1
ATOM 1503 C C . THR A 1 192 ? -13.038 10.165 5.557 1.00 91.06 192 THR A C 1
ATOM 1505 O O . THR A 1 192 ? -12.375 9.360 4.901 1.00 91.06 192 THR A O 1
ATOM 1508 N N . LEU A 1 193 ? -13.686 11.181 4.974 1.00 87.06 193 LEU A N 1
ATOM 1509 C CA . LEU A 1 193 ? -13.699 11.379 3.520 1.00 87.06 193 LEU A CA 1
ATOM 1510 C C . LEU A 1 193 ? -12.285 11.552 2.945 1.00 87.06 193 LEU A C 1
ATOM 1512 O O . LEU A 1 193 ? -11.917 10.853 2.007 1.00 87.06 193 LEU A O 1
ATOM 1516 N N . ILE A 1 194 ? -11.498 12.461 3.524 1.00 84.94 194 ILE A N 1
ATOM 1517 C CA . ILE A 1 194 ? -10.178 12.835 3.000 1.00 84.94 194 ILE A CA 1
ATOM 1518 C C . ILE A 1 194 ? -9.136 11.763 3.328 1.00 84.94 194 ILE A C 1
ATOM 1520 O O . ILE A 1 194 ? -8.481 11.256 2.423 1.00 84.94 194 ILE A O 1
ATOM 1524 N N . MET A 1 195 ? -9.004 11.393 4.607 1.00 80.00 195 MET A N 1
ATOM 1525 C CA . MET A 1 195 ? -7.948 10.468 5.043 1.00 80.00 195 MET A CA 1
ATOM 1526 C C . MET A 1 195 ? -8.257 9.007 4.714 1.00 80.00 195 MET A C 1
ATOM 1528 O O . MET A 1 195 ? -7.344 8.195 4.688 1.00 80.00 195 MET A O 1
ATOM 1532 N N . GLY A 1 196 ? -9.531 8.666 4.503 1.00 85.06 196 GLY A N 1
ATOM 1533 C CA . GLY A 1 196 ? -9.961 7.312 4.174 1.00 85.06 196 GLY A CA 1
ATOM 1534 C C . GLY A 1 196 ? -10.274 7.162 2.692 1.00 85.06 196 GLY A C 1
ATOM 1535 O O . GLY A 1 196 ? -9.474 6.623 1.937 1.00 85.06 196 GLY A O 1
ATOM 1536 N N . TYR A 1 197 ? -11.442 7.643 2.262 1.00 89.06 197 TYR A N 1
ATOM 1537 C CA . TYR A 1 197 ? -11.959 7.348 0.920 1.00 89.06 197 TYR A CA 1
ATOM 1538 C C . TYR A 1 197 ? -11.101 7.932 -0.204 1.00 89.06 197 TYR A C 1
ATOM 1540 O O . TYR A 1 197 ? -10.678 7.193 -1.089 1.00 89.06 197 TYR A O 1
ATOM 1548 N N . VAL A 1 198 ? -10.833 9.241 -0.174 1.00 93.31 198 VAL A N 1
ATOM 1549 C CA . VAL A 1 198 ? -10.072 9.919 -1.238 1.00 93.31 198 VAL A CA 1
ATOM 1550 C C . VAL A 1 198 ? -8.636 9.407 -1.281 1.00 93.31 198 VAL A C 1
ATOM 1552 O O . VAL A 1 198 ? -8.132 9.104 -2.358 1.00 93.31 198 VAL A O 1
ATOM 1555 N N . HIS A 1 199 ? -8.002 9.264 -0.117 1.00 93.50 199 HIS A N 1
ATOM 1556 C CA . HIS A 1 199 ? -6.652 8.727 0.004 1.00 93.50 199 HIS A CA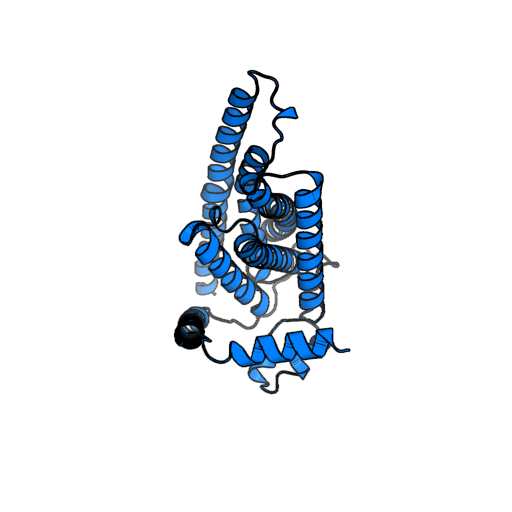 1
ATOM 1557 C C . HIS A 1 199 ? -6.556 7.285 -0.520 1.00 93.50 199 HIS A C 1
ATOM 1559 O O . HIS A 1 199 ? -5.765 7.010 -1.416 1.00 93.50 199 HIS A O 1
ATOM 1565 N N . HIS A 1 200 ? -7.394 6.356 -0.047 1.00 95.25 200 HIS A N 1
ATOM 1566 C CA . HIS A 1 200 ? -7.318 4.968 -0.511 1.00 95.25 200 HIS A CA 1
ATOM 1567 C C . HIS A 1 200 ? -7.660 4.826 -1.994 1.00 95.25 200 HIS A C 1
ATOM 1569 O O . HIS A 1 200 ? -7.018 4.054 -2.704 1.00 95.25 200 HIS A O 1
ATOM 1575 N N . PHE A 1 201 ? -8.630 5.598 -2.488 1.00 95.44 201 PHE A N 1
ATOM 1576 C CA . PHE A 1 201 ? -8.983 5.579 -3.901 1.00 95.44 201 PHE A CA 1
ATOM 1577 C C . PHE A 1 201 ? -7.855 6.130 -4.786 1.00 95.44 201 PHE A C 1
ATOM 1579 O O . PHE A 1 201 ? -7.544 5.532 -5.815 1.00 95.44 201 PHE A O 1
ATOM 1586 N N . SER A 1 202 ? -7.190 7.219 -4.387 1.00 95.00 202 SER A N 1
ATOM 1587 C CA . SER A 1 202 ? -6.073 7.776 -5.161 1.00 95.00 202 SER A CA 1
ATOM 1588 C C . SER A 1 202 ? -4.874 6.827 -5.206 1.00 95.00 202 SER A C 1
ATOM 1590 O O . SER A 1 202 ? -4.302 6.622 -6.279 1.00 95.00 202 SER A O 1
ATOM 1592 N N . TYR A 1 203 ? -4.543 6.169 -4.090 1.00 96.06 203 TYR A N 1
ATOM 1593 C CA . TYR A 1 203 ? -3.504 5.138 -4.066 1.00 96.06 203 TYR A CA 1
ATOM 1594 C C . TYR A 1 203 ? -3.875 3.915 -4.901 1.00 96.06 203 TYR A C 1
ATOM 1596 O O . TYR A 1 203 ? -3.006 3.365 -5.576 1.00 96.06 203 TYR A O 1
ATOM 1604 N N . LEU A 1 204 ? -5.149 3.515 -4.925 1.00 96.88 204 LEU A N 1
ATOM 1605 C CA . LEU A 1 204 ? -5.606 2.401 -5.754 1.00 96.88 204 LEU A CA 1
ATOM 1606 C C . LEU A 1 204 ? -5.434 2.714 -7.246 1.00 96.88 204 LEU A C 1
ATOM 1608 O O . LEU A 1 204 ? -4.976 1.860 -8.008 1.00 96.88 204 LEU A O 1
ATOM 1612 N N . LEU A 1 205 ? -5.738 3.945 -7.664 1.00 95.50 205 LEU A N 1
ATOM 1613 C CA . LEU A 1 205 ? -5.528 4.407 -9.038 1.00 95.50 205 LEU A CA 1
ATOM 1614 C C . LEU A 1 205 ? -4.041 4.481 -9.400 1.00 95.50 205 LEU A C 1
ATOM 1616 O O . LEU A 1 205 ? -3.645 4.013 -10.469 1.00 95.50 205 LEU A O 1
ATOM 1620 N N . LEU A 1 206 ? -3.212 5.025 -8.504 1.00 95.31 206 LEU A N 1
ATOM 1621 C CA . LEU A 1 206 ? -1.763 5.087 -8.692 1.00 95.31 206 LEU A CA 1
ATOM 1622 C C . LEU A 1 206 ? -1.155 3.682 -8.801 1.00 9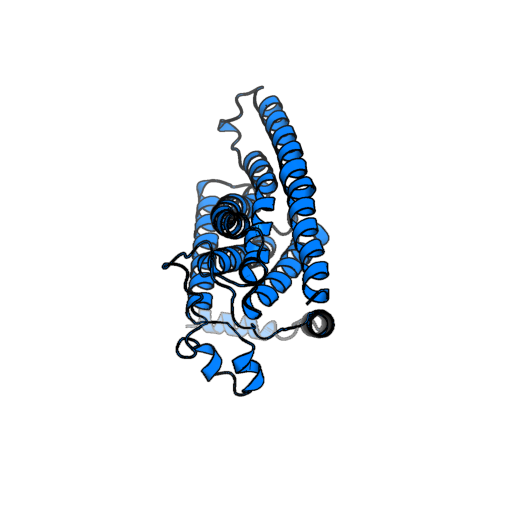5.31 206 LEU A C 1
ATOM 1624 O O . LEU A 1 206 ? -0.396 3.412 -9.728 1.00 95.31 206 LEU A O 1
ATOM 1628 N N . ALA A 1 207 ? -1.518 2.771 -7.897 1.00 96.38 207 ALA A N 1
ATOM 1629 C CA . ALA A 1 207 ? -1.055 1.388 -7.910 1.00 96.38 207 ALA A CA 1
ATOM 1630 C C . ALA A 1 207 ? -1.510 0.646 -9.172 1.00 96.38 207 ALA A C 1
ATOM 1632 O O . ALA A 1 207 ? -0.703 -0.039 -9.794 1.00 96.38 207 ALA A O 1
ATOM 1633 N N . SER A 1 208 ? -2.757 0.853 -9.608 1.00 93.88 208 SER A N 1
ATOM 1634 C CA . SER A 1 208 ? -3.269 0.287 -10.863 1.00 93.88 208 SER A CA 1
ATOM 1635 C C . SER A 1 208 ? -2.461 0.769 -12.068 1.00 93.88 208 SER A C 1
ATOM 1637 O O . SER A 1 208 ? -2.089 -0.029 -12.926 1.00 93.88 208 SER A O 1
ATOM 1639 N N . HIS A 1 209 ? -2.143 2.066 -12.121 1.00 89.31 209 HIS A N 1
ATOM 1640 C CA . HIS A 1 209 ? -1.315 2.623 -13.185 1.00 89.31 209 HIS A CA 1
ATOM 1641 C C . HIS A 1 209 ? 0.096 2.032 -13.190 1.00 89.31 209 HIS A C 1
ATOM 1643 O O . HIS A 1 209 ? 0.567 1.587 -14.235 1.00 89.31 209 HIS A O 1
ATOM 1649 N N . LEU A 1 210 ? 0.757 1.988 -12.029 1.00 92.12 210 LEU A N 1
ATOM 1650 C CA . LEU A 1 210 ? 2.105 1.433 -11.907 1.00 92.12 210 LEU A CA 1
ATOM 1651 C C . LEU A 1 210 ? 2.134 -0.069 -12.213 1.00 92.12 210 LEU A C 1
ATOM 1653 O O . LEU A 1 210 ? 3.089 -0.541 -12.819 1.00 92.12 210 LEU A O 1
ATOM 1657 N N . LEU A 1 211 ? 1.087 -0.818 -11.862 1.00 91.44 211 LEU A N 1
ATOM 1658 C CA . LEU A 1 211 ? 0.961 -2.236 -12.198 1.00 91.44 211 LEU A CA 1
ATOM 1659 C C . LEU A 1 211 ? 0.875 -2.457 -13.714 1.00 91.44 211 LEU A C 1
ATOM 1661 O O . LEU A 1 211 ? 1.623 -3.272 -14.260 1.00 91.44 211 LEU A O 1
ATOM 1665 N N . VAL A 1 212 ? -0.007 -1.709 -14.387 1.00 85.88 212 VAL A N 1
ATOM 1666 C CA . VAL A 1 212 ? -0.212 -1.787 -15.842 1.00 85.88 212 VAL A CA 1
ATOM 1667 C C . VAL A 1 212 ? 1.032 -1.338 -16.606 1.00 85.88 212 VAL A C 1
ATOM 1669 O O . VAL A 1 212 ? 1.413 -1.982 -17.577 1.00 85.88 212 VAL A O 1
ATOM 1672 N N . ALA A 1 213 ? 1.699 -0.280 -16.143 1.00 82.75 213 ALA A N 1
ATOM 1673 C CA . ALA A 1 213 ? 2.926 0.231 -16.749 1.00 82.75 213 ALA A CA 1
ATOM 1674 C C . ALA A 1 213 ? 4.182 -0.595 -16.400 1.00 82.75 213 ALA A C 1
ATOM 1676 O O . ALA A 1 213 ? 5.279 -0.208 -16.796 1.00 82.75 213 ALA A O 1
ATOM 1677 N N . ASN A 1 214 ? 4.036 -1.690 -15.641 1.00 86.25 214 ASN A N 1
ATOM 1678 C CA . ASN A 1 214 ? 5.129 -2.499 -15.097 1.00 86.25 214 ASN A CA 1
ATOM 1679 C C . ASN A 1 214 ? 6.196 -1.665 -14.357 1.00 86.25 214 ASN A C 1
ATOM 1681 O O . ASN A 1 214 ? 7.389 -1.880 -14.526 1.00 86.25 214 ASN A O 1
ATOM 1685 N N . ARG A 1 215 ? 5.751 -0.710 -13.531 1.00 90.19 215 ARG A N 1
ATOM 1686 C CA . ARG A 1 215 ? 6.575 0.179 -12.690 1.00 90.19 215 ARG A CA 1
ATOM 1687 C C . ARG A 1 215 ? 6.355 -0.053 -11.195 1.00 90.19 215 ARG A C 1
ATOM 1689 O O . ARG A 1 215 ? 6.329 0.880 -10.389 1.00 90.19 215 ARG A O 1
ATOM 1696 N N . THR A 1 216 ? 6.121 -1.306 -10.810 1.00 94.00 216 THR A N 1
ATOM 1697 C CA . THR A 1 216 ? 5.723 -1.677 -9.443 1.00 94.00 216 THR A CA 1
ATOM 1698 C C . THR A 1 216 ? 6.846 -1.555 -8.421 1.00 94.00 216 THR A C 1
ATOM 1700 O O . THR A 1 216 ? 6.554 -1.480 -7.230 1.00 94.00 216 THR A O 1
ATOM 1703 N N . ASN A 1 217 ? 8.114 -1.483 -8.845 1.00 93.56 217 ASN A N 1
ATOM 1704 C CA . ASN A 1 217 ? 9.236 -1.280 -7.925 1.00 93.56 217 ASN A CA 1
ATOM 1705 C C . ASN A 1 217 ? 9.123 0.062 -7.191 1.00 93.56 217 ASN A C 1
ATOM 1707 O O . ASN A 1 217 ? 9.379 0.107 -5.990 1.00 93.56 217 ASN A O 1
ATOM 1711 N N . ILE A 1 218 ? 8.649 1.111 -7.880 1.00 93.38 218 ILE A N 1
ATOM 1712 C CA . ILE A 1 218 ? 8.418 2.437 -7.291 1.00 93.38 218 ILE A CA 1
ATOM 1713 C C . ILE A 1 218 ? 7.391 2.357 -6.163 1.00 93.38 218 ILE A C 1
ATOM 1715 O O . ILE A 1 218 ? 7.646 2.834 -5.061 1.00 93.38 218 ILE A O 1
ATOM 1719 N N . MET A 1 219 ? 6.249 1.711 -6.414 1.00 95.50 219 MET A N 1
ATOM 1720 C CA . MET A 1 219 ? 5.227 1.521 -5.384 1.00 95.50 219 MET A CA 1
ATOM 1721 C C . MET A 1 219 ? 5.786 0.694 -4.225 1.00 95.50 219 MET A C 1
ATOM 1723 O O . MET A 1 219 ? 5.752 1.134 -3.078 1.00 95.50 219 MET A O 1
ATOM 1727 N N . ALA A 1 220 ? 6.366 -0.470 -4.525 1.00 96.56 220 ALA A N 1
ATOM 1728 C CA . ALA A 1 220 ? 6.865 -1.388 -3.512 1.00 96.56 220 ALA A CA 1
ATOM 1729 C C . ALA A 1 220 ? 7.907 -0.742 -2.591 1.00 96.56 220 ALA A C 1
ATOM 1731 O O . ALA A 1 220 ? 7.787 -0.900 -1.385 1.00 96.56 220 ALA A O 1
ATOM 1732 N N . MET A 1 221 ? 8.879 0.021 -3.107 1.00 95.06 221 MET A N 1
ATOM 1733 C CA . MET A 1 221 ? 9.874 0.678 -2.247 1.00 95.06 221 MET A CA 1
ATOM 1734 C C . MET A 1 221 ? 9.249 1.732 -1.321 1.00 95.06 221 MET A C 1
ATOM 1736 O O . MET A 1 221 ? 9.633 1.826 -0.156 1.00 95.06 221 MET A O 1
ATOM 1740 N N . THR A 1 222 ? 8.250 2.484 -1.800 1.00 95.81 222 THR A N 1
ATOM 1741 C CA . THR A 1 222 ? 7.569 3.509 -0.988 1.00 95.81 222 THR A CA 1
ATOM 1742 C C . THR A 1 222 ? 6.674 2.915 0.098 1.00 95.81 222 THR A C 1
ATOM 1744 O O . THR A 1 222 ? 6.417 3.571 1.101 1.00 95.81 222 THR A O 1
ATOM 1747 N N . LEU A 1 223 ? 6.262 1.649 -0.021 1.00 97.50 223 LEU A N 1
ATOM 1748 C CA . LEU A 1 223 ? 5.469 0.977 1.015 1.00 97.50 223 LEU A CA 1
ATOM 1749 C C . LEU A 1 223 ? 6.257 0.679 2.301 1.00 97.50 223 LEU A C 1
ATOM 1751 O O . LEU A 1 223 ? 5.655 0.337 3.317 1.00 97.50 223 LEU A O 1
ATOM 1755 N N . LEU A 1 224 ? 7.579 0.892 2.316 1.00 96.69 224 LEU A N 1
ATOM 1756 C CA . LEU A 1 224 ? 8.354 0.931 3.562 1.00 96.69 224 LEU A CA 1
ATOM 1757 C C . LEU A 1 224 ? 7.879 2.057 4.503 1.00 96.69 224 LEU A C 1
ATOM 1759 O O . LEU A 1 224 ? 8.033 1.974 5.721 1.00 96.69 224 LEU A O 1
ATOM 1763 N N . GLU A 1 225 ? 7.240 3.089 3.954 1.00 96.19 225 GLU A N 1
ATOM 1764 C CA . GLU A 1 225 ? 6.665 4.206 4.702 1.00 96.19 225 GLU A CA 1
ATOM 1765 C C . GLU A 1 225 ? 5.397 3.849 5.494 1.00 96.19 225 GLU A C 1
ATOM 1767 O O . GLU A 1 225 ? 4.847 4.705 6.189 1.00 96.19 225 GLU A O 1
ATOM 1772 N N . GLU A 1 226 ? 4.925 2.601 5.432 1.00 96.94 226 GLU A N 1
ATOM 1773 C CA . GLU A 1 226 ? 3.839 2.106 6.286 1.00 96.94 226 GLU A CA 1
ATOM 1774 C C . GLU A 1 226 ? 4.313 1.698 7.694 1.00 96.94 226 GLU A C 1
ATOM 1776 O O . GLU A 1 226 ? 3.490 1.438 8.570 1.00 96.94 226 GLU A O 1
ATOM 1781 N N . LEU A 1 227 ? 5.624 1.703 7.974 1.00 95.81 227 LEU A N 1
ATOM 1782 C CA . LEU A 1 227 ? 6.162 1.404 9.312 1.00 95.81 227 LEU A CA 1
ATOM 1783 C C . LEU A 1 227 ? 5.612 2.298 10.446 1.00 95.81 227 LEU A C 1
ATOM 1785 O O . LEU A 1 227 ? 5.295 1.764 11.510 1.00 95.81 227 LEU A O 1
ATOM 1789 N N . PRO A 1 228 ? 5.435 3.623 10.282 1.00 96.81 228 PRO A N 1
ATOM 1790 C CA . PRO A 1 228 ? 4.772 4.441 11.295 1.00 96.81 228 PRO A CA 1
ATOM 1791 C C . PRO A 1 228 ? 3.319 4.011 11.479 1.00 96.81 228 PRO A C 1
ATOM 1793 O O . PRO A 1 228 ? 2.835 3.913 12.606 1.00 96.81 228 PRO A O 1
ATOM 1796 N N . THR A 1 229 ? 2.629 3.689 10.381 1.00 95.88 229 THR A N 1
ATOM 1797 C CA . THR A 1 229 ? 1.260 3.174 10.422 1.00 95.88 229 THR A CA 1
ATOM 1798 C C . THR A 1 229 ? 1.182 1.890 11.248 1.00 95.88 229 THR A C 1
ATOM 1800 O O . THR A 1 229 ? 0.236 1.746 12.017 1.00 95.88 229 THR A O 1
ATOM 1803 N N . LEU A 1 230 ? 2.191 1.012 11.186 1.00 95.94 230 LEU A N 1
ATOM 1804 C CA . LEU A 1 230 ? 2.267 -0.186 12.028 1.00 95.94 230 LEU A CA 1
ATOM 1805 C C . LEU A 1 230 ? 2.333 0.163 13.513 1.00 95.94 230 LEU A C 1
ATOM 1807 O O . LEU A 1 230 ? 1.540 -0.348 14.305 1.00 95.94 230 LEU A O 1
ATOM 1811 N N . VAL A 1 231 ? 3.243 1.061 13.898 1.00 94.44 231 VAL A N 1
ATOM 1812 C CA . VAL A 1 231 ? 3.380 1.499 15.298 1.00 94.44 231 VAL A CA 1
ATOM 1813 C C . VAL A 1 231 ? 2.066 2.100 15.806 1.00 94.44 231 VAL A C 1
ATOM 1815 O O . VAL A 1 231 ? 1.619 1.796 16.917 1.00 94.44 231 VAL A O 1
ATOM 1818 N N . LEU A 1 232 ? 1.405 2.902 14.969 1.00 92.81 232 LEU A N 1
ATOM 1819 C CA . LEU A 1 232 ? 0.108 3.488 15.282 1.00 92.81 232 LEU A CA 1
ATOM 1820 C C . LEU A 1 232 ? -0.997 2.428 15.372 1.00 92.81 232 LEU A C 1
ATOM 1822 O O . LEU A 1 232 ? -1.781 2.451 16.314 1.00 92.81 232 LEU A O 1
ATOM 1826 N N . ALA A 1 233 ? -1.071 1.482 14.439 1.00 93.56 233 ALA A N 1
ATOM 1827 C CA . ALA A 1 233 ? -2.094 0.443 14.436 1.00 93.56 233 ALA A CA 1
ATOM 1828 C C . ALA A 1 233 ? -1.968 -0.468 15.664 1.00 93.56 233 ALA A C 1
ATOM 1830 O O . ALA A 1 233 ? -2.967 -0.755 16.326 1.00 93.56 233 ALA A O 1
ATOM 1831 N N . LEU A 1 234 ? -0.740 -0.829 16.047 1.00 91.62 234 LEU A N 1
ATOM 1832 C CA . LEU A 1 234 ? -0.469 -1.587 17.268 1.00 91.62 234 LEU A CA 1
ATOM 1833 C C . LEU A 1 234 ? -0.936 -0.837 18.521 1.00 91.62 234 LEU A C 1
ATOM 1835 O O . LEU A 1 234 ? -1.546 -1.447 19.397 1.00 91.62 234 LEU A O 1
ATOM 1839 N N . SER A 1 235 ? -0.745 0.485 18.603 1.00 89.56 235 SER A N 1
ATOM 1840 C CA . SER A 1 235 ? -1.218 1.273 19.755 1.00 89.56 235 SER A CA 1
ATOM 1841 C C . SER A 1 235 ? -2.748 1.325 19.871 1.00 89.56 235 SER A C 1
ATOM 1843 O O . SER A 1 235 ? -3.294 1.525 20.963 1.00 89.56 235 SER A O 1
ATOM 1845 N N . ARG A 1 236 ? -3.454 1.120 18.752 1.00 89.56 236 ARG A N 1
ATOM 1846 C CA . ARG A 1 236 ? -4.922 1.121 18.660 1.00 89.56 236 ARG A CA 1
ATOM 1847 C C . ARG A 1 236 ? -5.528 -0.263 18.876 1.00 89.56 236 ARG A C 1
ATOM 1849 O O . ARG A 1 236 ? -6.620 -0.349 19.438 1.00 89.56 236 ARG A O 1
ATOM 1856 N N . LEU A 1 237 ? -4.824 -1.314 18.457 1.00 89.12 237 LEU A N 1
ATOM 1857 C CA . LEU A 1 237 ? -5.240 -2.710 18.595 1.00 89.12 237 LEU A CA 1
ATOM 1858 C C . LEU A 1 237 ? -4.800 -3.364 19.903 1.00 89.12 237 LEU A C 1
ATOM 1860 O O . LEU A 1 237 ? -5.405 -4.364 20.288 1.00 89.12 237 LEU A O 1
ATOM 1864 N N . ALA A 1 238 ? -3.778 -2.830 20.580 1.00 81.06 238 ALA A N 1
ATOM 1865 C CA . ALA A 1 238 ? -3.288 -3.383 21.836 1.00 81.06 238 ALA A CA 1
ATOM 1866 C C . ALA A 1 238 ? -4.452 -3.545 22.835 1.00 81.06 238 ALA A C 1
ATOM 1868 O O . ALA A 1 238 ? -5.068 -2.542 23.227 1.00 81.06 238 ALA A O 1
ATOM 1869 N N . PRO A 1 239 ? -4.791 -4.786 23.240 1.00 60.78 239 PRO A N 1
ATOM 1870 C CA . PRO A 1 239 ? -5.851 -5.010 24.205 1.00 60.78 239 PRO A CA 1
ATOM 1871 C C . PRO A 1 239 ? -5.476 -4.361 25.535 1.00 60.78 239 PRO A C 1
ATOM 1873 O O . PRO A 1 239 ? -4.305 -4.327 25.926 1.00 60.78 239 PRO A O 1
ATOM 1876 N N . GLY A 1 240 ? -6.492 -3.905 26.272 1.00 54.31 240 GLY A N 1
ATOM 1877 C CA . GLY A 1 240 ? -6.329 -3.405 27.640 1.00 54.31 240 GLY A CA 1
ATOM 1878 C C . GLY A 1 240 ? -5.613 -4.393 28.574 1.00 54.31 240 GLY A C 1
ATOM 1879 O O . GLY A 1 240 ? -5.138 -3.984 29.620 1.00 54.31 240 GLY A O 1
ATOM 1880 N N . TRP A 1 241 ? -5.461 -5.662 28.180 1.00 44.50 241 TRP A N 1
ATOM 1881 C CA . TRP A 1 241 ? -4.714 -6.686 28.911 1.00 44.50 241 TRP A CA 1
ATOM 1882 C C . TRP A 1 241 ? -3.197 -6.463 29.001 1.00 44.50 241 TRP A C 1
ATOM 1884 O O . TRP A 1 241 ? -2.609 -6.830 30.014 1.00 44.50 241 TRP A O 1
ATOM 1894 N N . PHE A 1 242 ? -2.549 -5.853 27.997 1.00 51.34 242 PHE A N 1
ATOM 1895 C CA . PHE A 1 242 ? -1.128 -5.461 28.125 1.00 51.34 242 PHE A CA 1
ATOM 1896 C C . PHE A 1 242 ? -0.957 -4.233 29.024 1.00 51.34 242 PHE A C 1
ATOM 1898 O O . PHE A 1 242 ? 0.092 -4.010 29.623 1.00 51.34 242 PHE A O 1
ATOM 1905 N N . ALA A 1 243 ? -2.023 -3.451 29.144 1.00 47.88 243 ALA A N 1
ATOM 1906 C CA . ALA A 1 243 ? -2.108 -2.295 29.999 1.00 47.88 243 ALA A CA 1
ATOM 1907 C C . ALA A 1 243 ? -2.513 -2.723 31.416 1.00 47.88 243 ALA A C 1
ATOM 1909 O O . ALA A 1 243 ? -3.688 -2.680 31.780 1.00 47.88 243 ALA A O 1
ATOM 1910 N N . LYS A 1 244 ? -1.535 -3.068 32.265 1.00 50.59 244 LYS A N 1
ATOM 1911 C CA . LYS A 1 244 ? -1.799 -3.111 33.713 1.00 50.59 244 LYS A CA 1
ATOM 1912 C C . LYS A 1 244 ? -2.432 -1.777 34.155 1.00 50.59 244 LYS A C 1
ATOM 1914 O O . LYS A 1 244 ? -2.087 -0.734 33.581 1.00 50.59 244 LYS A O 1
ATOM 1919 N N . PRO A 1 245 ? -3.327 -1.764 35.159 1.00 49.22 245 PRO A N 1
ATOM 1920 C CA . PRO A 1 245 ? -3.860 -0.522 35.716 1.00 49.22 245 PRO A CA 1
ATOM 1921 C C . PRO A 1 245 ? -2.703 0.431 36.072 1.00 49.22 245 PRO A C 1
ATOM 1923 O O . PRO A 1 245 ? -1.815 0.064 36.834 1.00 49.22 245 PRO A O 1
ATOM 1926 N N . GLY A 1 246 ? -2.654 1.612 35.441 1.00 60.72 246 GLY A N 1
ATOM 1927 C CA . GLY A 1 246 ? -1.561 2.596 35.571 1.00 60.72 246 GLY A CA 1
ATOM 1928 C C . GLY A 1 246 ? -0.439 2.525 34.515 1.00 60.72 246 GLY A C 1
ATOM 1929 O O . GLY A 1 246 ? 0.240 3.521 34.281 1.00 60.72 246 GLY A O 1
ATOM 1930 N N . GLN A 1 247 ? -0.275 1.407 33.802 1.00 56.12 247 GLN A N 1
ATOM 1931 C CA . GLN A 1 247 ? 0.780 1.201 32.791 1.00 56.12 247 GLN A CA 1
ATOM 1932 C C . GLN A 1 247 ? 0.333 1.591 31.366 1.00 56.12 247 GLN A C 1
ATOM 1934 O O . GLN A 1 247 ? 1.158 1.911 30.507 1.00 56.12 247 GLN A O 1
ATOM 1939 N N . SER A 1 248 ? -0.985 1.649 31.135 1.00 62.78 248 SER A N 1
ATOM 1940 C CA . SER A 1 248 ? -1.595 1.957 29.829 1.00 62.78 248 SER A CA 1
ATOM 1941 C C . SER A 1 248 ? -1.178 3.318 29.261 1.00 62.78 248 SER A C 1
ATOM 1943 O O . SER A 1 248 ? -0.988 3.460 28.052 1.00 62.78 248 SER A O 1
ATOM 1945 N N . GLN A 1 249 ? -1.004 4.319 30.128 1.00 67.31 249 GLN A N 1
ATOM 1946 C CA . GLN A 1 249 ? -0.715 5.690 29.713 1.00 67.31 249 GLN A CA 1
ATOM 1947 C C . GLN A 1 249 ? 0.763 5.880 29.353 1.00 67.31 249 GLN A C 1
ATOM 1949 O O . GLN A 1 249 ? 1.069 6.570 28.383 1.00 67.31 249 GLN A O 1
ATOM 1954 N N . VAL A 1 250 ? 1.678 5.239 30.089 1.00 68.69 250 VAL A N 1
ATOM 1955 C CA . VAL A 1 250 ? 3.121 5.280 29.798 1.00 68.69 250 VAL A CA 1
ATOM 1956 C C . VAL A 1 250 ? 3.429 4.515 28.510 1.00 68.69 250 VAL A C 1
ATOM 1958 O O . VAL A 1 250 ? 4.139 5.028 27.648 1.00 68.69 250 VAL A O 1
ATOM 1961 N N . GLN A 1 251 ? 2.833 3.333 28.329 1.00 71.19 251 GLN A N 1
ATOM 1962 C CA . GLN A 1 251 ? 3.028 2.532 27.119 1.00 71.19 251 GLN A CA 1
ATOM 1963 C C . GLN A 1 251 ? 2.449 3.215 25.873 1.00 71.19 251 GLN A C 1
ATOM 1965 O O . GLN A 1 251 ? 3.100 3.227 24.830 1.00 71.19 251 GLN A O 1
ATOM 1970 N N . ARG A 1 252 ? 1.273 3.854 25.978 1.00 72.12 252 ARG A N 1
ATOM 1971 C CA . ARG A 1 252 ? 0.726 4.668 24.878 1.00 72.12 252 ARG A CA 1
ATOM 1972 C C . ARG A 1 252 ? 1.641 5.828 24.508 1.00 72.12 252 ARG A C 1
ATOM 1974 O O . ARG A 1 252 ? 1.954 5.968 23.335 1.00 72.12 252 ARG A O 1
ATOM 1981 N N . ARG A 1 253 ? 2.149 6.581 25.491 1.00 77.94 253 ARG A N 1
ATOM 1982 C CA . ARG A 1 253 ? 3.109 7.669 25.229 1.00 77.94 253 ARG A CA 1
ATOM 1983 C C . ARG A 1 253 ? 4.375 7.172 24.532 1.00 77.94 253 ARG A C 1
ATOM 1985 O O . ARG A 1 253 ? 4.861 7.828 23.621 1.00 77.94 253 ARG A O 1
ATOM 1992 N N . SER A 1 254 ? 4.898 6.011 24.930 1.00 83.75 254 SER A N 1
ATOM 1993 C CA . SER A 1 254 ? 6.061 5.411 24.267 1.00 83.75 254 SER A CA 1
ATOM 1994 C C . SER A 1 254 ? 5.777 5.074 22.798 1.00 83.75 254 SER A C 1
ATOM 1996 O O . SER A 1 254 ? 6.601 5.388 21.941 1.00 83.75 254 SER A O 1
ATOM 1998 N N . LEU A 1 255 ? 4.603 4.511 22.492 1.00 86.69 255 LEU A N 1
ATOM 1999 C CA . LEU A 1 255 ? 4.190 4.240 21.111 1.00 86.69 255 LEU A CA 1
ATOM 2000 C C . LEU A 1 255 ? 3.921 5.522 20.313 1.00 86.69 255 LEU A C 1
ATOM 2002 O O . LEU A 1 255 ? 4.212 5.547 19.123 1.00 86.69 255 LEU A O 1
ATOM 2006 N N . ASP A 1 256 ? 3.444 6.593 20.949 1.00 88.06 256 ASP A N 1
ATOM 2007 C CA . ASP A 1 256 ? 3.278 7.898 20.297 1.00 88.06 256 ASP A CA 1
ATOM 2008 C C . ASP A 1 256 ? 4.639 8.498 19.894 1.00 88.06 256 ASP A C 1
ATOM 2010 O O . ASP A 1 256 ? 4.794 8.986 18.773 1.00 88.06 256 ASP A O 1
ATOM 2014 N N . TYR A 1 257 ? 5.661 8.402 20.757 1.00 92.50 257 TYR A N 1
ATOM 2015 C CA . TYR A 1 257 ? 7.027 8.812 20.404 1.00 92.50 257 TYR A CA 1
ATOM 2016 C C . TYR A 1 257 ? 7.641 7.917 19.324 1.00 92.50 257 TYR A C 1
ATOM 2018 O O . TYR A 1 257 ? 8.279 8.424 18.402 1.00 92.50 257 TYR A O 1
ATOM 2026 N N . ALA A 1 258 ? 7.427 6.600 19.397 1.00 93.12 258 ALA A N 1
ATOM 2027 C CA . ALA A 1 258 ? 7.892 5.668 18.373 1.00 93.12 258 ALA A CA 1
ATOM 2028 C C . ALA A 1 258 ? 7.214 5.929 17.017 1.00 93.12 258 ALA A C 1
ATOM 2030 O O . ALA A 1 258 ? 7.873 5.884 15.977 1.00 93.12 258 ALA A O 1
ATOM 2031 N N . PHE A 1 259 ? 5.923 6.267 17.017 1.00 94.19 259 PHE A N 1
ATOM 2032 C CA . PHE A 1 259 ? 5.197 6.700 15.828 1.00 94.19 259 PHE A CA 1
ATOM 2033 C C . PHE A 1 259 ? 5.801 7.985 15.258 1.00 94.19 259 PHE A C 1
ATOM 2035 O O . PHE A 1 259 ? 6.136 8.026 14.079 1.00 94.19 259 PHE A O 1
ATOM 2042 N N . ALA A 1 260 ? 6.001 9.013 16.086 1.00 95.06 260 ALA A N 1
ATOM 2043 C CA . ALA A 1 260 ? 6.568 10.280 15.633 1.00 95.06 260 ALA A CA 1
ATOM 2044 C C . ALA A 1 260 ? 7.980 10.105 15.046 1.00 95.06 260 ALA A C 1
ATOM 2046 O O . ALA A 1 260 ? 8.273 10.621 13.968 1.00 95.06 260 ALA A O 1
ATOM 2047 N N . LEU A 1 261 ? 8.839 9.331 15.716 1.00 96.38 261 LEU A N 1
ATOM 2048 C CA . LEU A 1 261 ? 10.194 9.056 15.245 1.00 96.38 261 LEU A CA 1
ATOM 2049 C C . LEU A 1 261 ? 10.185 8.266 13.933 1.00 96.38 261 LEU A C 1
ATOM 2051 O O . LEU A 1 261 ? 10.840 8.668 12.972 1.00 96.38 261 LEU A O 1
ATOM 2055 N N . SER A 1 262 ? 9.429 7.167 13.870 1.00 95.81 262 SER A N 1
ATOM 2056 C CA . SER A 1 262 ? 9.322 6.367 12.645 1.00 95.81 262 SER A CA 1
ATOM 2057 C C . SER A 1 262 ? 8.737 7.182 11.494 1.00 95.81 262 SER A C 1
ATOM 2059 O O . SER A 1 262 ? 9.213 7.044 10.367 1.00 95.81 262 SER A O 1
ATOM 2061 N N . PHE A 1 263 ? 7.771 8.068 11.757 1.00 96.44 263 PHE A N 1
ATOM 2062 C CA . PHE A 1 263 ? 7.217 8.986 10.765 1.00 96.44 263 PHE A CA 1
ATOM 2063 C C . PHE A 1 263 ? 8.297 9.911 10.205 1.00 96.44 263 PHE A C 1
ATOM 2065 O O . PHE A 1 263 ? 8.473 9.970 8.993 1.00 96.44 263 PHE A O 1
ATOM 2072 N N . VAL A 1 264 ? 9.081 10.576 11.057 1.00 97.62 264 VAL A N 1
ATOM 2073 C CA . VAL A 1 264 ? 10.178 11.442 10.592 1.00 97.62 264 VAL A CA 1
ATOM 2074 C C . VAL A 1 264 ? 11.191 10.648 9.764 1.00 97.62 264 VAL A C 1
ATOM 2076 O O . VAL A 1 264 ? 11.556 11.068 8.668 1.00 97.62 264 VAL A O 1
ATOM 2079 N N . VAL A 1 265 ? 11.614 9.477 10.240 1.00 97.19 265 VAL A N 1
ATOM 2080 C CA . VAL A 1 265 ? 12.622 8.663 9.546 1.00 97.19 265 VAL A CA 1
ATOM 2081 C C . VAL A 1 265 ? 12.116 8.168 8.189 1.00 97.19 265 VAL A C 1
ATOM 2083 O O . VAL A 1 265 ? 12.818 8.298 7.190 1.00 97.19 265 VAL A O 1
ATOM 2086 N N . THR A 1 266 ? 10.905 7.617 8.128 1.00 95.81 266 THR A N 1
ATOM 2087 C CA . THR A 1 266 ? 10.407 6.952 6.913 1.00 95.81 266 THR A CA 1
ATOM 2088 C C . THR A 1 266 ? 9.660 7.903 5.974 1.00 95.81 266 THR A C 1
ATOM 2090 O O . THR A 1 266 ? 9.969 7.969 4.789 1.00 95.81 266 THR A O 1
ATOM 2093 N N . ARG A 1 267 ? 8.715 8.699 6.484 1.00 95.12 267 ARG A N 1
ATOM 2094 C CA . ARG A 1 267 ? 7.868 9.582 5.662 1.00 95.12 267 ARG A CA 1
ATOM 2095 C C . ARG A 1 267 ? 8.549 10.887 5.276 1.00 95.12 267 ARG A C 1
ATOM 2097 O O . ARG A 1 267 ? 8.153 11.483 4.283 1.00 95.12 267 ARG A O 1
ATOM 2104 N N . ILE A 1 268 ? 9.535 11.349 6.048 1.00 96.00 268 ILE A N 1
ATOM 2105 C CA . ILE A 1 268 ? 10.265 12.582 5.727 1.00 96.00 268 ILE A CA 1
ATOM 2106 C C . ILE A 1 268 ? 11.630 12.245 5.139 1.00 96.00 268 ILE A C 1
ATOM 2108 O O . ILE A 1 268 ? 11.857 12.483 3.958 1.00 96.00 268 ILE A O 1
ATOM 2112 N N . LEU A 1 269 ? 12.539 11.670 5.929 1.00 97.56 269 LEU A N 1
ATOM 2113 C CA . LEU A 1 269 ? 13.930 11.499 5.498 1.00 97.56 269 LEU A CA 1
ATOM 2114 C C . LEU A 1 269 ? 14.068 10.479 4.363 1.00 97.56 269 LEU A C 1
ATOM 2116 O O . LEU A 1 269 ? 14.652 10.794 3.328 1.00 97.56 269 LEU A O 1
ATOM 2120 N N . PHE A 1 270 ? 13.507 9.278 4.524 1.00 95.75 270 PHE A N 1
ATOM 2121 C CA . PHE A 1 270 ? 13.553 8.254 3.479 1.00 95.75 270 PHE A CA 1
ATOM 2122 C C . PHE A 1 270 ? 12.769 8.676 2.231 1.00 95.75 270 PHE A C 1
ATOM 2124 O O . PHE A 1 270 ? 13.288 8.533 1.128 1.00 95.75 270 PHE A O 1
ATOM 2131 N N . HIS A 1 271 ? 11.585 9.276 2.379 1.00 95.06 271 HIS A N 1
ATOM 2132 C CA . HIS A 1 271 ? 10.830 9.790 1.233 1.00 95.06 271 HIS A CA 1
ATOM 2133 C C . HIS A 1 271 ? 11.613 10.849 0.440 1.00 95.06 271 HIS A C 1
ATOM 2135 O O . HIS A 1 271 ? 11.705 10.763 -0.784 1.00 95.06 271 HIS A O 1
ATOM 2141 N N . LEU A 1 272 ? 12.240 11.818 1.122 1.00 94.94 272 LEU A N 1
ATOM 2142 C CA . LEU A 1 272 ? 13.103 12.815 0.479 1.00 94.94 272 LEU A CA 1
ATOM 2143 C C . LEU A 1 272 ? 14.310 12.166 -0.202 1.00 94.94 272 LEU A C 1
ATOM 2145 O O . LEU A 1 272 ? 14.671 12.568 -1.305 1.00 94.94 272 LEU A O 1
ATOM 2149 N N . TYR A 1 273 ? 14.910 11.146 0.413 1.00 94.25 273 TYR A N 1
ATOM 2150 C CA . TYR A 1 273 ? 16.000 10.384 -0.191 1.00 94.25 273 TYR A CA 1
ATOM 2151 C C . TYR A 1 273 ? 15.553 9.665 -1.474 1.00 94.25 273 TYR A C 1
ATOM 2153 O O . TYR A 1 273 ? 16.225 9.773 -2.499 1.00 94.25 273 TYR A O 1
ATOM 2161 N N . VAL A 1 274 ? 14.395 8.999 -1.465 1.00 92.12 274 VAL A N 1
ATOM 2162 C CA . VAL A 1 274 ? 13.813 8.366 -2.662 1.00 92.12 274 VAL A CA 1
ATOM 2163 C C . VAL A 1 274 ? 13.554 9.414 -3.750 1.00 92.12 274 VAL A C 1
ATOM 2165 O O . VAL A 1 274 ? 13.977 9.233 -4.890 1.00 92.12 274 VAL A O 1
ATOM 2168 N N . GLN A 1 275 ? 12.912 10.536 -3.408 1.00 90.88 275 GLN A N 1
ATOM 2169 C CA . GLN A 1 275 ? 12.636 11.621 -4.355 1.00 90.88 275 GLN A CA 1
ATOM 2170 C C . GLN A 1 275 ? 13.914 12.232 -4.939 1.00 90.88 275 GLN A C 1
ATOM 2172 O O . GLN A 1 275 ? 13.968 12.498 -6.138 1.00 90.88 275 GLN A O 1
ATOM 2177 N N . TYR A 1 276 ? 14.941 12.439 -4.115 1.00 91.94 276 TYR A N 1
ATOM 2178 C CA . TYR A 1 276 ? 16.231 12.970 -4.545 1.00 91.94 276 TYR A CA 1
ATOM 2179 C C . TYR A 1 276 ? 16.891 12.057 -5.583 1.00 91.94 276 TYR A C 1
ATOM 2181 O O . TYR A 1 276 ? 17.266 12.536 -6.652 1.00 91.94 276 TYR A O 1
ATOM 2189 N N . ASN A 1 277 ? 16.957 10.746 -5.324 1.00 89.00 277 ASN A N 1
ATOM 2190 C CA . ASN A 1 277 ? 17.522 9.785 -6.278 1.00 89.00 277 ASN A CA 1
ATOM 2191 C C . ASN A 1 277 ? 16.689 9.704 -7.569 1.00 89.00 277 ASN A C 1
ATOM 2193 O O . ASN A 1 277 ? 17.247 9.708 -8.666 1.00 89.00 277 ASN A O 1
ATOM 2197 N N . LEU A 1 278 ? 15.354 9.732 -7.465 1.00 85.06 278 LEU A N 1
ATOM 2198 C CA . LEU A 1 278 ? 14.465 9.796 -8.632 1.00 85.06 278 LEU A CA 1
ATOM 2199 C C . LEU A 1 278 ? 14.653 11.087 -9.451 1.00 85.06 278 LEU A C 1
ATOM 2201 O O . LEU A 1 278 ? 14.541 11.065 -10.677 1.00 85.06 278 LEU A O 1
ATOM 2205 N N . PHE A 1 279 ? 14.927 12.220 -8.800 1.00 84.25 279 PHE A N 1
ATOM 2206 C CA . PHE A 1 279 ? 15.148 13.497 -9.478 1.00 84.25 279 PHE A CA 1
ATOM 2207 C C . PHE A 1 279 ? 16.520 13.568 -10.151 1.00 84.25 279 PHE A C 1
ATOM 2209 O O . PHE A 1 279 ? 16.599 14.005 -11.301 1.00 84.25 279 PHE A O 1
ATOM 2216 N N . LEU A 1 280 ? 17.583 13.128 -9.467 1.00 79.31 280 LEU A N 1
ATOM 2217 C CA . LEU A 1 280 ? 18.926 13.045 -10.047 1.00 79.31 280 LEU A CA 1
ATOM 2218 C C . LEU A 1 280 ? 18.923 12.197 -11.318 1.00 79.31 280 LEU A C 1
ATOM 2220 O O . LEU A 1 280 ? 19.418 12.644 -12.350 1.00 79.31 280 LEU A O 1
ATOM 2224 N N . TRP A 1 281 ? 18.239 11.054 -11.286 1.00 69.56 281 TRP A N 1
ATOM 2225 C CA . TRP A 1 281 ? 18.071 10.211 -12.464 1.00 69.56 281 TRP A CA 1
ATOM 2226 C C . TRP A 1 281 ? 17.475 10.967 -13.673 1.00 69.56 281 TRP A C 1
ATOM 2228 O O . TRP A 1 281 ? 17.922 10.819 -14.817 1.00 69.56 281 TRP A O 1
ATOM 2238 N N . ARG A 1 282 ? 16.469 11.823 -13.451 1.00 65.38 282 ARG A N 1
ATOM 2239 C CA . ARG A 1 282 ? 15.852 12.610 -14.534 1.00 65.38 282 ARG A CA 1
ATOM 2240 C C . ARG A 1 282 ? 16.844 13.583 -15.183 1.00 65.38 282 ARG A C 1
ATOM 2242 O O . ARG A 1 282 ? 16.646 13.984 -16.330 1.00 65.38 282 ARG A O 1
ATOM 2249 N N . LYS A 1 283 ? 17.872 14.007 -14.448 1.00 61.06 283 LYS A N 1
ATOM 2250 C CA . LYS A 1 283 ? 18.915 14.895 -14.960 1.00 61.06 283 LYS A CA 1
ATOM 2251 C C . LYS A 1 283 ? 19.895 14.130 -15.851 1.00 61.06 283 LYS A C 1
ATOM 2253 O O . LYS A 1 283 ? 20.205 14.622 -16.931 1.00 61.06 283 LYS A O 1
ATOM 2258 N N . ASP A 1 284 ? 20.278 12.921 -15.453 1.00 60.00 284 ASP A N 1
ATOM 2259 C CA . ASP A 1 284 ? 21.243 12.095 -16.191 1.00 60.00 284 ASP A CA 1
ATOM 2260 C C . ASP A 1 284 ? 20.651 11.512 -17.483 1.00 60.00 284 ASP A C 1
ATOM 2262 O O . ASP A 1 284 ? 21.311 11.491 -18.514 1.00 60.00 284 ASP A O 1
ATOM 2266 N N . SER A 1 285 ? 19.360 11.168 -17.491 1.00 53.69 285 SER A N 1
ATOM 2267 C CA . SER A 1 285 ? 18.644 10.736 -18.710 1.00 53.69 285 SER A CA 1
ATOM 2268 C C . SER A 1 285 ? 18.448 11.836 -19.766 1.00 53.69 285 SER A C 1
ATOM 2270 O O . SER A 1 285 ? 18.028 11.542 -20.881 1.00 53.69 285 SER A O 1
ATOM 2272 N N . LYS A 1 286 ? 18.733 13.101 -19.431 1.00 45.62 286 LYS A N 1
ATOM 2273 C CA . LYS A 1 286 ? 18.803 14.222 -20.386 1.00 45.62 286 LYS A CA 1
ATOM 2274 C C . LYS A 1 286 ? 20.236 14.581 -20.791 1.00 45.62 286 LYS A C 1
ATOM 2276 O O . LYS A 1 286 ? 20.418 15.520 -21.562 1.00 45.62 286 LYS A O 1
ATOM 2281 N N . LEU A 1 287 ? 21.229 13.891 -20.234 1.00 40.56 287 LEU A N 1
ATOM 2282 C CA . LEU A 1 287 ? 22.651 14.066 -20.531 1.00 40.56 287 LEU A CA 1
ATOM 2283 C C . LEU A 1 287 ? 23.204 12.955 -21.444 1.00 40.56 287 LEU A C 1
ATOM 2285 O O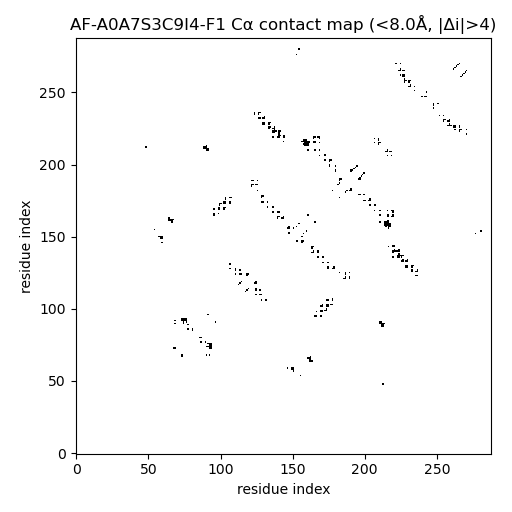 . LEU A 1 287 ? 24.399 12.970 -21.732 1.00 40.56 287 LEU A O 1
ATOM 2289 N N . GLY A 1 288 ? 22.348 12.037 -21.910 1.00 38.28 288 GLY A N 1
ATOM 2290 C CA . GLY A 1 288 ? 22.632 11.044 -22.951 1.00 38.28 288 GLY A CA 1
ATOM 2291 C C . GLY A 1 288 ? 21.746 11.255 -24.167 1.00 38.28 288 GLY A C 1
ATOM 2292 O O . GLY A 1 288 ? 20.509 11.296 -23.972 1.00 38.28 2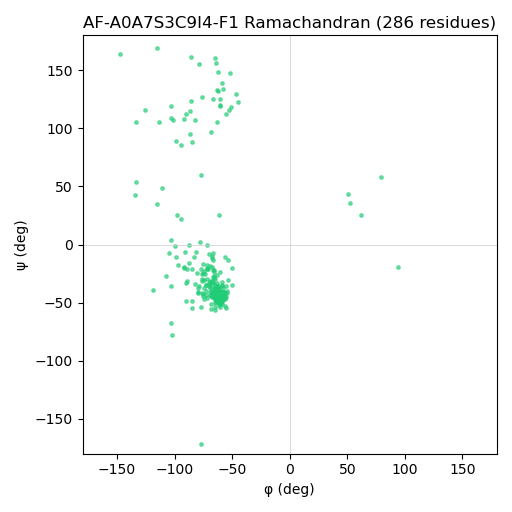88 GLY A O 1
#

Mean predicted aligned error: 11.71 Å

Sequence (288 aa):
LKAAWECRAALREHGTLVAPGLAAVMMDVTEAARATMAALRNIFALLPYRLAEEEPPRKYWDPTESTGCDDAGDYVLLRLVANPDLRTRLCLSLWDLVCFSVCCIALLAAYLVARTLLYESSKQRSWVLTCLNSVVTPTLALRSLFRIVNNEWEYGFVSGGSRSSRICTLFFMAYLCCELVVGHVDYRKQVTLIMGYVHHFSYLLLASHLLVANRTNIMAMTLLEELPTLVLALSRLAPGWFAKPGQSQVQRRSLDYAFALSFVVTRILFHLYVQYNLFLWRKDSKLG

Radius of gyration: 23.2 Å; Cα contacts (8 Å, |Δi|>4): 265; chains: 1; bounding box: 75×38×66 Å

Organism: NCBI:txid1461544

pLDDT: mean 78.09, std 19.52, range [38.28, 98.62]

Secondary structure (DSSP, 8-state):
-HHHHHHHHHHHHT-S---HHHHHHHHHHHHHHHHHHHHHHHHHHTS-------PPPPSS--TT---TTS-GGG-TGGGT---HHHHHH----HHHHHHHHHHHHHHHHHHHHHHHHT--SHHHHTTHHHHHHHHHHHHHHHHHHHHHHHTTT-HHHHHS--HHHHHHHHHHHHHHHHHHHHHHHT-TTT--IIIIIIHHHHHHHHHHHHHHTT-HHHHHHHGGGGHHHHHHHHHHH--TTTS-TTTHHHHHHHHHHHHHHHHIIIIIIIHHHHHHHHHHHHHHTT--

Nearest PDB structures (foldseek):
  7o0y-assembly1_E  TM=2.345E-01  e=2.300E+00  Stutzerimonas stutzeri ATCC 14405 = CCUG 16156
  6umm-assembly1_G  TM=3.699E-01  e=9.255E+00  Mycolicibacterium smegmatis MC2 155
  6k5a-assembly1_B  TM=1.708E-01  e=7.338E+00  Escherichia coli MS 117-3
  2ht4-assembly1_B  TM=1.769E-01  e=8.835E+00  Escherichia coli

Foldseek 3Di:
DVVVVVVVVVVVVPPDPPPPVVVVVVVVVVVVVVVVVVVVVVVLVPDDLDDDDDDDDFPDDDPVWDPPQPDLPQAPVLVVPPDVVVSVQFPDGPVLVVLLVVLLVVLVVQLVCCCVPPDVDLQLSLLRLLLVLLVPLLVLLVVLVVSCVSRVNDCCSQQAATPSLSSSLSSLLSSLVNSVVCCVPRPVVNADVVVRVVVSVVSNSVSSSSNSSRRSSNVSNLSNLSNLSNLVSCLSNVDCVVVDVVNNVVVSVVSVVVSVVSNCVRVPVVVVVSVVSVVVVVVVVVVD